Protein AF-A0AAV4JSI2-F1 (afdb_monomer)

pLDDT: mean 72.86, std 19.76, range [28.88, 95.25]

Solvent-accessible surface area (backbone atoms only — not comparable to full-atom values): 10809 Å² total; per-residue (Å²): 134,88,81,74,70,50,53,45,55,48,45,45,51,94,90,53,74,73,54,88,56,82,66,73,76,76,71,88,77,63,66,42,71,76,67,49,40,42,34,48,36,66,47,79,66,85,67,93,69,64,89,89,65,81,71,75,83,74,78,80,55,39,30,41,33,58,44,62,67,39,43,76,31,64,88,38,25,47,62,55,45,69,28,58,75,60,54,48,70,57,50,83,59,77,43,43,36,30,40,41,66,46,62,68,40,44,66,49,76,33,41,34,41,38,26,39,36,40,26,42,80,83,72,45,72,44,78,81,47,61,43,74,44,65,47,36,37,47,32,52,66,64,62,46,61,57,50,39,77,72,48,43,30,83,82,20,46,65,44,100,68,17,45,34,40,17,35,73,28,21,30,68,75,36,16,75,44,62,37,76,75,46,56,61,65,75,77,112

Secondary structure (DSSP, 8-state):
-----EEEEEE-BTTB-----BSSS-TTSPEESS-EEEEEEEE-------TT---------EEEEEEEEEES-TTTBPPPEESS-SEEEPPSS-EEEEEE--B-S--EEEEEEEEEEEEETTSPBPTT-SEEEEEEEEE-S--GGGTGGG---TT-EE-TTS-EEPPTTEESSSS-EE-HHHHHTT--

Organism: NCBI:txid1093978

Sequence (188 aa):
MQFTQYVWIIHQACGSKLKRLFSTQSPSTRVIYDHLVLKLERKKRIKLINPETVKQVHCLCFYYQFENFTSLDQDLLYEPLLGIPSRGQIPVNDTVFQITIPCKGKKGVASLLLGLLIYNEHNRQLRGTPIKFRLRKSCDDFETSSLCKQGCRNGGICNSHGVCQCPQGFRGRLCDIGTFLAIDSHHL

Nearest PDB structures (foldseek):
  2ygq-assembly1_A  TM=6.553E-01  e=2.038E-10  Homo sapiens
  2ygo-assembly1_A-2  TM=6.545E-01  e=1.228E-10  Homo sapiens
  2ygp-assembly1_A-2  TM=6.550E-01  e=1.927E-10  Homo sapiens
  2ygn-assembly1_A-2  TM=8.304E-01  e=3.433E-07  Homo sapiens
  7me5-assembly1_A  TM=6.868E-01  e=2.768E-05  Drosophila melanogaster

Structure (mmCIF, N/CA/C/O backbone):
data_AF-A0AAV4JSI2-F1
#
_entry.id   AF-A0AAV4JSI2-F1
#
loop_
_atom_site.group_PDB
_atom_site.id
_atom_site.type_symbol
_atom_site.label_atom_id
_atom_site.label_alt_id
_atom_site.label_comp_id
_atom_site.label_asym_id
_atom_site.label_entity_id
_atom_site.label_seq_id
_atom_site.pdbx_PDB_ins_code
_atom_site.Cartn_x
_atom_site.Cartn_y
_atom_site.Cartn_z
_atom_site.occupancy
_atom_site.B_iso_or_equiv
_atom_site.auth_seq_id
_atom_site.auth_comp_id
_atom_site.auth_asym_id
_atom_site.auth_atom_id
_atom_site.pdbx_PDB_model_num
ATOM 1 N N . MET A 1 1 ? 18.676 -11.830 5.896 1.00 28.88 1 MET A N 1
ATOM 2 C CA . MET A 1 1 ? 18.485 -10.529 5.211 1.00 28.88 1 MET A CA 1
ATOM 3 C C . MET A 1 1 ? 17.211 -9.889 5.756 1.00 28.88 1 MET A C 1
ATOM 5 O O . MET A 1 1 ? 16.233 -10.598 5.943 1.00 28.88 1 MET A O 1
ATOM 9 N N . GLN A 1 2 ? 17.274 -8.625 6.188 1.00 32.84 2 GLN A N 1
ATOM 10 C CA . GLN A 1 2 ? 16.316 -8.016 7.125 1.00 32.84 2 GLN A CA 1
ATOM 11 C C . GLN A 1 2 ? 14.935 -7.741 6.500 1.00 32.84 2 GLN A C 1
ATOM 13 O O . GLN A 1 2 ? 14.770 -6.811 5.714 1.00 32.84 2 GLN A O 1
ATOM 18 N N . PHE A 1 3 ? 13.921 -8.495 6.931 1.00 35.31 3 PHE A N 1
ATOM 19 C CA . PHE A 1 3 ? 12.515 -8.136 6.754 1.00 35.31 3 PHE A CA 1
ATOM 20 C C . PHE A 1 3 ? 12.205 -6.926 7.644 1.00 35.31 3 PHE A C 1
ATOM 22 O O . PHE A 1 3 ? 12.002 -7.072 8.848 1.00 35.31 3 PHE A O 1
ATOM 29 N N . THR A 1 4 ? 12.187 -5.716 7.087 1.00 39.06 4 THR A N 1
ATOM 30 C CA . THR A 1 4 ? 11.714 -4.550 7.849 1.00 39.06 4 THR A CA 1
ATOM 31 C C . THR A 1 4 ? 10.183 -4.568 7.834 1.00 39.06 4 THR A C 1
ATOM 33 O O . THR A 1 4 ? 9.558 -4.121 6.877 1.00 39.06 4 THR A O 1
ATOM 36 N N . GLN A 1 5 ? 9.569 -5.158 8.862 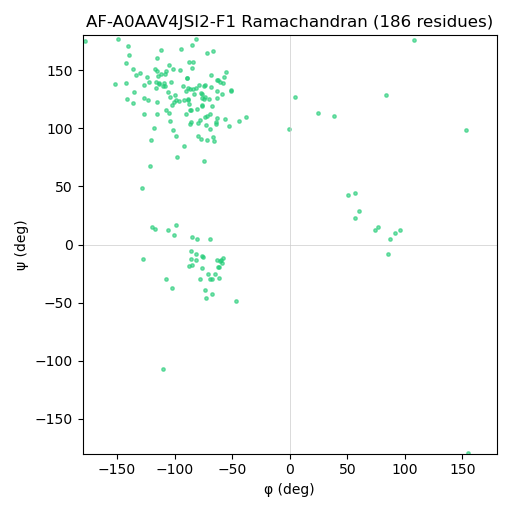1.00 45.47 5 GLN A N 1
ATOM 37 C CA . GLN A 1 5 ? 8.123 -5.087 9.085 1.00 45.47 5 GLN A CA 1
ATOM 38 C C . GLN A 1 5 ? 7.778 -3.701 9.640 1.00 45.47 5 GLN A C 1
ATOM 40 O O . GLN A 1 5 ? 8.249 -3.332 10.712 1.00 45.47 5 GLN A O 1
ATOM 45 N N . TYR A 1 6 ? 6.950 -2.929 8.935 1.00 46.94 6 TYR A N 1
ATOM 46 C CA . TYR A 1 6 ? 6.440 -1.655 9.443 1.00 46.94 6 TYR A CA 1
ATOM 47 C C . TYR A 1 6 ? 5.106 -1.911 10.151 1.00 46.94 6 TYR A C 1
ATOM 49 O O . TYR A 1 6 ? 4.024 -1.807 9.576 1.00 46.94 6 TYR A O 1
ATOM 57 N N . VAL A 1 7 ? 5.184 -2.296 11.423 1.00 38.38 7 VAL A N 1
ATOM 58 C CA . VAL A 1 7 ? 4.001 -2.536 12.257 1.00 38.38 7 VAL A CA 1
ATOM 59 C C . VAL A 1 7 ? 3.467 -1.196 12.765 1.00 38.38 7 VAL A C 1
ATOM 61 O O . VAL A 1 7 ? 4.143 -0.491 13.516 1.00 38.38 7 VAL A O 1
ATOM 64 N N . TRP A 1 8 ? 2.243 -0.837 12.370 1.00 43.47 8 TRP A N 1
ATOM 65 C CA . TRP A 1 8 ? 1.562 0.355 12.870 1.00 43.47 8 TRP A CA 1
ATOM 66 C C . TRP A 1 8 ? 0.524 -0.030 13.913 1.00 43.47 8 TRP A C 1
ATOM 68 O O . TRP A 1 8 ? -0.424 -0.765 13.666 1.00 43.47 8 TRP A O 1
ATOM 78 N N . ILE A 1 9 ? 0.707 0.497 15.115 1.00 41.94 9 ILE A N 1
ATOM 79 C CA . ILE A 1 9 ? -0.136 0.167 16.253 1.00 41.94 9 ILE A CA 1
ATOM 80 C C . ILE A 1 9 ? -1.027 1.368 16.556 1.00 41.94 9 ILE A C 1
ATOM 82 O O . ILE A 1 9 ? -0.538 2.427 16.963 1.00 41.94 9 ILE A O 1
ATOM 86 N N . ILE A 1 10 ? -2.343 1.208 16.415 1.00 43.97 10 ILE A N 1
ATOM 87 C CA . ILE A 1 10 ? -3.299 2.206 16.898 1.00 43.97 10 ILE A CA 1
ATOM 88 C C . ILE A 1 10 ? -3.456 2.001 18.406 1.00 43.97 10 ILE A C 1
ATOM 90 O O . ILE A 1 10 ? -4.100 1.066 18.881 1.00 43.97 10 ILE A O 1
ATOM 94 N N . HIS A 1 11 ? -2.839 2.890 19.183 1.00 38.16 11 HIS A N 1
ATOM 95 C CA . HIS A 1 11 ? -3.000 2.927 20.631 1.00 38.16 11 HIS A CA 1
ATOM 96 C C . HIS A 1 11 ? -4.239 3.763 20.975 1.00 38.16 11 HIS A C 1
ATOM 98 O O . HIS A 1 11 ? -4.199 4.990 20.888 1.00 38.16 11 HIS A O 1
ATOM 104 N N . GLN A 1 12 ? -5.337 3.123 21.380 1.00 44.12 12 GLN A N 1
ATOM 105 C CA . GLN A 1 12 ? -6.500 3.822 21.934 1.00 44.12 12 GLN A CA 1
ATOM 106 C C . GLN A 1 12 ? -6.708 3.365 23.377 1.00 44.12 12 GLN A C 1
ATOM 108 O O . GLN A 1 12 ? -7.274 2.316 23.670 1.00 44.12 12 GLN A O 1
ATOM 113 N N . ALA A 1 13 ? -6.244 4.201 24.308 1.00 36.12 13 ALA A N 1
ATOM 114 C CA . ALA A 1 13 ? -6.877 4.254 25.612 1.00 36.12 13 ALA A CA 1
ATOM 115 C C . ALA A 1 13 ? -8.314 4.730 25.377 1.00 36.12 13 ALA A C 1
ATOM 117 O O . ALA A 1 13 ? -8.497 5.775 24.755 1.00 36.12 13 ALA A O 1
ATOM 118 N N . CYS A 1 14 ? -9.301 3.975 25.863 1.00 37.00 14 CYS A N 1
ATOM 119 C CA . CYS A 1 14 ? -10.696 4.403 25.914 1.00 37.00 14 CYS A CA 1
ATOM 120 C C . CYS A 1 14 ? -10.752 5.865 26.418 1.00 37.00 14 CYS A C 1
ATOM 122 O O . CYS A 1 14 ? -10.426 6.122 27.580 1.00 37.00 14 CYS A O 1
ATOM 124 N N . GLY A 1 15 ? -11.030 6.815 25.511 1.00 37.12 15 GLY A N 1
ATOM 125 C CA . GLY A 1 15 ? -11.201 8.245 25.800 1.00 37.12 15 GLY A CA 1
ATOM 126 C C . GLY A 1 15 ? -10.016 9.219 25.623 1.00 37.12 15 GLY A C 1
ATOM 127 O O . GLY A 1 15 ? -10.131 10.343 26.109 1.00 37.12 15 GLY A O 1
ATOM 128 N N . SER A 1 16 ? -8.870 8.910 24.989 1.00 36.38 16 SER A N 1
ATOM 129 C CA . SER A 1 16 ? -7.783 9.924 24.863 1.00 36.38 16 SER A CA 1
ATOM 130 C C . SER A 1 16 ? -6.865 9.781 23.638 1.00 36.38 16 SER A C 1
ATOM 132 O O . SER A 1 16 ? -6.437 8.674 23.336 1.00 36.38 16 SER A O 1
ATOM 134 N N . LYS A 1 17 ? -6.539 10.934 23.006 1.00 40.28 17 LYS A N 1
ATOM 135 C CA . LYS A 1 17 ? -5.521 11.238 21.958 1.00 40.28 17 LYS A CA 1
ATOM 136 C C . LYS A 1 17 ? -4.732 10.037 21.398 1.00 40.28 17 LYS A C 1
ATOM 138 O O . LYS A 1 17 ? -4.019 9.373 22.146 1.00 40.28 17 LYS A O 1
ATOM 143 N N . LEU A 1 18 ? -4.721 9.891 20.064 1.00 40.69 18 LEU A N 1
ATOM 144 C CA . LEU A 1 18 ? -3.805 9.002 19.337 1.00 40.69 18 LEU A CA 1
ATOM 145 C C . LEU A 1 18 ? -2.353 9.312 19.756 1.00 40.69 18 LEU A C 1
ATOM 147 O O . LEU A 1 18 ? -1.775 10.315 19.335 1.00 40.69 18 LEU A O 1
ATOM 151 N N . LYS A 1 19 ? -1.766 8.481 20.624 1.00 40.78 19 LYS A N 1
ATOM 152 C CA . LYS A 1 19 ? -0.339 8.563 20.951 1.00 40.78 19 LYS A CA 1
ATOM 153 C C . LYS A 1 19 ? 0.419 7.760 19.904 1.00 40.78 19 LYS A C 1
ATOM 155 O O . LYS A 1 19 ? 0.242 6.551 19.789 1.00 40.78 19 LYS A O 1
ATOM 160 N N . ARG A 1 20 ? 1.246 8.462 19.130 1.00 41.22 20 ARG A N 1
ATOM 161 C CA . ARG A 1 20 ? 2.121 7.906 18.099 1.00 41.22 20 ARG A CA 1
ATOM 162 C C . ARG A 1 20 ? 3.197 7.044 18.772 1.00 41.22 20 ARG A C 1
ATOM 164 O O . ARG A 1 20 ? 4.217 7.565 19.203 1.00 41.22 20 ARG A O 1
ATOM 171 N N . LEU A 1 21 ? 2.955 5.743 18.907 1.00 37.09 21 LEU A N 1
ATOM 172 C CA . LEU A 1 21 ? 3.975 4.785 19.330 1.00 37.09 21 LEU A CA 1
ATOM 173 C C . LEU A 1 21 ? 4.519 4.098 18.080 1.00 37.09 21 LEU A C 1
ATOM 175 O O . LEU A 1 21 ? 3.956 3.125 17.587 1.00 37.09 21 LEU A O 1
ATOM 179 N N . PHE A 1 22 ? 5.605 4.657 17.550 1.00 36.59 22 PHE A N 1
ATOM 180 C CA . PHE A 1 22 ? 6.449 3.986 16.572 1.00 36.59 22 PHE A CA 1
ATOM 181 C C . PHE A 1 22 ? 7.075 2.761 17.241 1.00 36.59 22 PHE A C 1
ATOM 183 O O . PHE A 1 22 ? 8.018 2.903 18.015 1.00 36.59 22 PHE A O 1
ATOM 190 N N . SER A 1 23 ? 6.579 1.560 16.955 1.00 34.19 23 SER A N 1
ATOM 191 C CA . SER A 1 23 ? 7.285 0.332 17.322 1.00 34.19 23 SER A CA 1
ATOM 192 C C . SER A 1 23 ? 8.056 -0.181 16.115 1.00 34.19 23 SER A C 1
ATOM 194 O O . SER A 1 23 ? 7.617 -1.106 15.450 1.00 34.19 23 SER A O 1
ATOM 196 N N . THR A 1 24 ? 9.162 0.519 15.846 1.00 34.62 24 THR A N 1
ATOM 197 C CA . THR A 1 24 ? 10.501 0.071 15.406 1.00 34.62 24 THR A CA 1
ATOM 198 C C . THR A 1 24 ? 11.133 1.226 14.622 1.00 34.62 24 THR A C 1
ATOM 200 O O . THR A 1 24 ? 10.790 1.443 13.469 1.00 34.62 24 THR A O 1
ATOM 203 N N . GLN A 1 25 ? 11.998 1.991 15.304 1.00 36.03 25 GLN A N 1
ATOM 204 C CA . GLN A 1 25 ? 12.998 2.955 14.800 1.00 36.03 25 GLN A CA 1
ATOM 205 C C . GLN A 1 25 ? 12.620 3.836 13.581 1.00 36.03 25 GLN A C 1
ATOM 207 O O . GLN A 1 25 ? 12.577 3.360 12.458 1.00 36.03 25 GLN A O 1
ATOM 212 N N . SER A 1 26 ? 12.451 5.145 13.825 1.00 37.41 26 SER A N 1
ATOM 213 C CA . SER A 1 26 ? 12.487 6.294 12.886 1.00 37.41 26 SER A CA 1
ATOM 214 C C . SER A 1 26 ? 12.180 6.042 11.382 1.00 37.41 26 SER A C 1
ATOM 216 O O . SER A 1 26 ? 13.004 5.467 10.671 1.00 37.41 26 SER A O 1
ATOM 218 N N . PRO A 1 27 ? 11.068 6.568 10.822 1.00 47.12 27 PRO A N 1
ATOM 219 C CA . PRO A 1 27 ? 10.679 6.325 9.425 1.00 47.12 27 PRO A CA 1
ATOM 220 C C . PRO A 1 27 ? 11.488 7.077 8.361 1.00 47.12 27 PRO A C 1
ATOM 222 O O . PRO A 1 27 ? 11.294 6.807 7.181 1.00 47.12 27 PRO A O 1
ATOM 225 N N . SER A 1 28 ? 12.335 8.051 8.712 1.00 45.34 28 SER A N 1
ATOM 226 C CA . SER A 1 28 ? 12.909 8.952 7.698 1.00 45.34 28 SER A CA 1
ATOM 227 C C . SER A 1 28 ? 14.112 8.386 6.932 1.00 45.34 28 SER A C 1
ATOM 229 O O . SER A 1 28 ? 14.534 9.000 5.955 1.00 45.34 28 SER A O 1
ATOM 231 N N . THR A 1 29 ? 14.663 7.228 7.319 1.00 50.41 29 THR A N 1
ATOM 232 C CA . THR A 1 29 ? 15.954 6.749 6.780 1.00 50.41 29 THR A CA 1
ATOM 233 C C . THR A 1 29 ? 15.974 5.331 6.211 1.00 50.41 29 THR A C 1
ATOM 235 O O . THR A 1 29 ? 16.938 4.994 5.526 1.00 50.41 29 THR A O 1
ATOM 238 N N . ARG A 1 30 ? 14.951 4.489 6.419 1.00 68.00 30 ARG A N 1
ATOM 239 C CA . ARG A 1 30 ? 14.990 3.093 5.937 1.00 68.00 30 ARG A CA 1
ATOM 240 C C . ARG A 1 30 ? 14.378 2.934 4.546 1.00 68.00 30 ARG A C 1
ATOM 242 O O . ARG A 1 30 ? 13.223 3.282 4.322 1.00 68.00 30 ARG A O 1
ATOM 249 N N . VAL A 1 31 ? 15.179 2.383 3.636 1.00 77.50 31 VAL A N 1
ATOM 250 C CA . VAL A 1 31 ? 14.796 2.034 2.266 1.00 77.50 31 VAL A CA 1
ATOM 251 C C . VAL A 1 31 ? 14.111 0.666 2.269 1.00 77.50 31 VAL A C 1
ATOM 253 O O . VAL A 1 31 ? 14.627 -0.297 2.833 1.00 77.50 31 VAL A O 1
ATOM 256 N N . ILE A 1 32 ? 12.937 0.585 1.652 1.00 81.19 32 ILE A N 1
ATOM 257 C CA . ILE A 1 32 ? 12.199 -0.653 1.407 1.00 81.19 32 ILE A CA 1
ATOM 258 C C . ILE A 1 32 ? 12.883 -1.365 0.241 1.00 81.19 32 ILE A C 1
ATOM 260 O O . ILE A 1 32 ? 13.099 -0.756 -0.800 1.00 81.19 32 ILE A O 1
ATOM 264 N N . TYR A 1 33 ? 13.200 -2.646 0.382 1.00 74.81 33 TYR A N 1
ATOM 265 C CA . TYR A 1 33 ? 13.796 -3.435 -0.705 1.00 74.81 33 TYR A CA 1
ATOM 266 C C . TYR A 1 33 ? 12.763 -4.352 -1.371 1.00 74.81 33 TYR A C 1
ATOM 268 O O . TYR A 1 33 ? 12.715 -4.441 -2.594 1.00 74.81 33 TYR A O 1
ATOM 276 N N . ASP A 1 34 ? 11.847 -4.921 -0.585 1.00 75.06 34 ASP A N 1
ATOM 277 C CA . ASP A 1 34 ? 10.813 -5.839 -1.068 1.00 75.06 34 ASP A CA 1
ATOM 278 C C . ASP A 1 34 ? 9.407 -5.222 -1.025 1.00 75.06 34 ASP A C 1
ATOM 280 O O . ASP A 1 34 ? 9.066 -4.365 -1.834 1.00 75.06 34 ASP A O 1
ATOM 284 N N . HIS A 1 35 ? 8.570 -5.663 -0.090 1.00 74.19 35 HIS A N 1
ATOM 285 C CA . HIS A 1 35 ? 7.171 -5.282 0.029 1.00 74.19 35 HIS A CA 1
ATOM 286 C C . HIS A 1 35 ? 6.945 -4.505 1.326 1.00 74.19 35 HIS A C 1
ATOM 288 O O . HIS A 1 35 ? 7.571 -4.784 2.352 1.00 74.19 35 HIS A O 1
ATOM 294 N N . LEU A 1 36 ? 6.042 -3.522 1.285 1.00 81.25 36 LEU A N 1
ATOM 295 C CA . LEU A 1 36 ? 5.632 -2.794 2.478 1.00 81.25 36 LEU A CA 1
ATOM 296 C C . LEU A 1 36 ? 4.490 -3.553 3.142 1.00 81.25 36 LEU A C 1
ATOM 298 O O . LEU A 1 36 ? 3.404 -3.684 2.585 1.00 81.25 36 LEU A O 1
ATOM 302 N N . VAL A 1 37 ? 4.740 -4.035 4.350 1.00 80.00 37 VAL A N 1
ATOM 303 C CA . VAL A 1 37 ? 3.731 -4.697 5.170 1.00 80.00 37 VAL A CA 1
ATOM 304 C 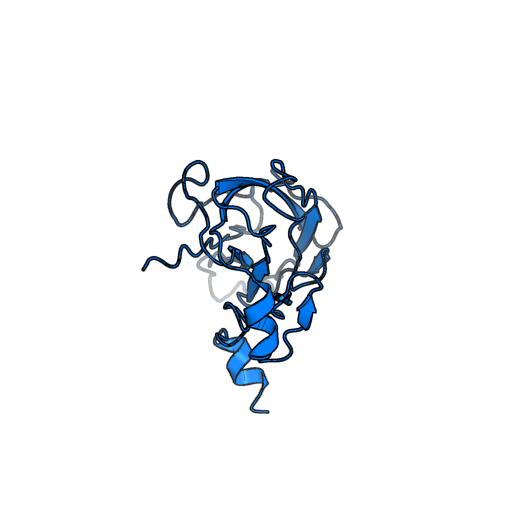C . VAL A 1 37 ? 3.233 -3.698 6.196 1.00 80.00 37 VAL A C 1
ATOM 306 O O . VAL A 1 37 ? 4.037 -3.183 6.973 1.00 80.00 37 VAL A O 1
ATOM 309 N N . LEU A 1 38 ? 1.927 -3.443 6.202 1.00 77.31 38 LEU A N 1
ATOM 310 C CA . LEU A 1 38 ? 1.269 -2.642 7.224 1.00 77.31 38 LEU A CA 1
ATOM 311 C C . LEU A 1 38 ? 0.388 -3.543 8.080 1.00 77.31 38 LEU A C 1
ATOM 313 O O . LEU A 1 38 ? -0.340 -4.401 7.582 1.00 77.31 38 LEU A O 1
ATOM 317 N N . LYS A 1 39 ? 0.452 -3.320 9.387 1.00 78.19 39 LYS A N 1
ATOM 318 C CA . LYS A 1 39 ? -0.447 -3.939 10.355 1.00 78.19 39 LYS A CA 1
ATOM 319 C C . LYS A 1 39 ? -1.391 -2.868 10.878 1.00 78.19 39 LYS A C 1
ATOM 321 O O . LYS A 1 39 ? -0.939 -1.759 11.149 1.00 78.19 39 LYS A O 1
ATOM 326 N N . LEU A 1 40 ? -2.675 -3.190 10.984 1.00 73.88 40 LEU A N 1
ATOM 327 C CA . LEU A 1 40 ? -3.652 -2.378 11.705 1.00 73.88 40 LEU A CA 1
ATOM 328 C C . LEU A 1 40 ? -4.152 -3.201 12.892 1.00 73.88 40 LEU A C 1
ATOM 330 O O . LEU A 1 40 ? -4.647 -4.314 12.722 1.00 73.88 40 LEU A O 1
ATOM 334 N N . GLU A 1 41 ? -3.998 -2.649 14.091 1.00 68.56 41 GLU A N 1
ATOM 335 C CA . GLU A 1 41 ? -4.311 -3.323 15.355 1.00 68.56 41 GLU A CA 1
ATOM 336 C C . GLU A 1 41 ? -5.184 -2.448 16.250 1.00 68.56 41 GLU A C 1
ATOM 338 O O . GLU A 1 41 ? -5.002 -1.227 16.299 1.00 68.56 41 GLU A O 1
ATOM 343 N N . ARG A 1 42 ? -6.064 -3.074 17.041 1.00 67.31 42 ARG A N 1
ATOM 344 C CA . ARG A 1 42 ? -6.803 -2.409 18.124 1.00 67.31 42 ARG A CA 1
ATOM 345 C C . ARG A 1 42 ? -6.142 -2.746 19.461 1.00 67.31 42 ARG A C 1
ATOM 347 O O . ARG A 1 42 ? -6.435 -3.782 20.054 1.00 67.31 42 ARG A O 1
ATOM 354 N N . LYS A 1 43 ? -5.293 -1.870 20.008 1.00 58.50 43 LYS A N 1
ATOM 355 C CA . LYS A 1 43 ? -4.769 -2.110 21.365 1.00 58.50 43 LYS A CA 1
ATOM 356 C C . LYS A 1 43 ? -5.835 -1.852 22.430 1.00 58.50 43 LYS A C 1
ATOM 358 O O . LYS A 1 43 ? -6.170 -0.702 22.708 1.00 58.50 43 LYS A O 1
ATOM 363 N N . LYS A 1 44 ? -6.322 -2.921 23.071 1.00 52.12 44 LYS A N 1
ATOM 364 C CA . LYS A 1 44 ? -7.147 -2.840 24.288 1.00 52.12 44 LYS A CA 1
ATOM 365 C C . LYS A 1 44 ? -6.278 -2.386 25.462 1.00 52.12 44 LYS A C 1
ATOM 367 O O . LYS A 1 44 ? -5.271 -3.013 25.777 1.00 52.12 44 LYS A O 1
ATOM 372 N N . ARG A 1 45 ? -6.676 -1.317 26.155 1.00 46.94 45 ARG A N 1
ATOM 373 C CA . ARG A 1 45 ? -6.109 -0.986 27.470 1.00 46.94 45 ARG A CA 1
ATOM 374 C C . ARG A 1 45 ? -6.904 -1.761 28.521 1.00 46.94 45 ARG A C 1
ATOM 376 O O . ARG A 1 45 ? -8.031 -1.374 28.817 1.00 46.94 45 ARG A O 1
ATOM 383 N N . ILE A 1 46 ? -6.339 -2.844 29.055 1.00 42.06 46 ILE A N 1
ATOM 384 C CA . ILE A 1 46 ? -6.883 -3.506 30.247 1.00 42.06 46 ILE A CA 1
ATOM 385 C C . ILE A 1 46 ? -6.760 -2.489 31.385 1.00 42.06 46 ILE A C 1
ATOM 387 O O . ILE A 1 46 ? -5.659 -2.183 31.837 1.00 42.06 46 ILE A O 1
ATOM 391 N N . LYS A 1 47 ? -7.875 -1.887 31.798 1.00 44.03 47 LYS A N 1
ATOM 392 C CA . LYS A 1 47 ? -7.963 -1.320 33.144 1.00 44.03 47 LYS A CA 1
ATOM 393 C C . LYS A 1 47 ? -8.277 -2.506 34.054 1.00 44.03 47 LYS A C 1
ATOM 395 O O . LYS A 1 47 ? -9.108 -3.327 33.680 1.00 44.03 47 LYS A O 1
ATOM 400 N N . LEU A 1 48 ? -7.595 -2.628 35.190 1.00 40.09 48 LEU A N 1
ATOM 401 C CA . LEU A 1 48 ? -8.010 -3.542 36.254 1.00 40.09 48 LEU A CA 1
ATOM 402 C C . LEU A 1 48 ? -9.451 -3.155 36.619 1.00 40.09 48 LEU A C 1
ATOM 404 O O . LEU A 1 48 ? -9.683 -2.054 37.115 1.00 40.09 48 LEU A O 1
ATOM 408 N N . ILE A 1 49 ? -10.418 -3.987 36.240 1.00 49.31 49 ILE A N 1
ATOM 409 C CA . ILE A 1 49 ? -11.838 -3.769 36.520 1.00 49.31 49 ILE A CA 1
ATOM 410 C C . ILE A 1 49 ? -12.166 -4.617 37.743 1.00 49.31 49 ILE A C 1
ATOM 412 O O . ILE A 1 49 ? -11.922 -5.821 37.748 1.00 49.31 49 ILE A O 1
ATOM 416 N N . ASN A 1 50 ? -12.701 -3.968 38.774 1.00 43.03 50 ASN A N 1
ATOM 417 C CA . ASN A 1 50 ? -13.296 -4.630 39.927 1.00 43.03 50 ASN A CA 1
ATOM 418 C C . ASN A 1 50 ? -14.451 -5.529 39.422 1.00 43.03 50 ASN A C 1
ATOM 420 O O . ASN A 1 50 ? -15.282 -5.020 38.658 1.00 43.03 50 ASN A O 1
ATOM 424 N N . PRO A 1 51 ? -14.527 -6.823 39.797 1.00 50.25 51 PRO A N 1
ATOM 425 C CA . PRO A 1 51 ? -15.439 -7.802 39.187 1.00 50.25 51 PRO A CA 1
ATOM 426 C C . PRO A 1 51 ? -16.933 -7.440 39.272 1.00 50.25 51 PRO A C 1
ATOM 428 O O . PRO A 1 51 ? -17.730 -7.958 38.499 1.00 50.25 51 PRO A O 1
ATOM 431 N N . GLU A 1 52 ? -17.312 -6.492 40.129 1.00 52.41 52 GLU A N 1
ATOM 432 C CA . GLU A 1 52 ? -18.697 -6.045 40.331 1.00 52.41 52 GLU A CA 1
ATOM 433 C C . GLU A 1 52 ? -19.174 -4.949 39.350 1.00 52.41 52 GLU A C 1
ATOM 435 O O . GLU A 1 52 ? -20.347 -4.586 39.352 1.00 52.41 52 GLU A O 1
ATOM 440 N N . THR A 1 53 ? -18.307 -4.409 38.478 1.00 47.88 53 THR A N 1
ATOM 441 C CA . THR A 1 53 ? -18.664 -3.292 37.566 1.00 47.88 53 THR A CA 1
ATOM 442 C C . THR A 1 53 ? -18.325 -3.561 36.100 1.00 47.88 53 THR A C 1
ATOM 444 O O . THR A 1 53 ? -17.760 -2.716 35.401 1.00 47.88 53 THR A O 1
ATOM 447 N N . VAL A 1 54 ? -18.709 -4.727 35.576 1.00 49.16 54 VAL A N 1
ATOM 448 C CA . VAL A 1 54 ? -18.647 -4.992 34.127 1.00 49.16 54 VAL A CA 1
ATOM 449 C C . VAL A 1 54 ? -19.783 -4.241 33.417 1.00 49.16 54 VAL A C 1
ATOM 451 O O . VAL A 1 54 ? -20.746 -4.823 32.927 1.00 49.16 54 VAL A O 1
ATOM 454 N N . LYS A 1 55 ? -19.674 -2.910 33.322 1.00 42.91 55 LYS A N 1
ATOM 455 C CA . LYS A 1 55 ? -20.372 -2.169 32.265 1.00 42.91 55 LYS A CA 1
ATOM 456 C C . LYS A 1 55 ? -19.645 -2.478 30.962 1.00 42.91 55 LYS A C 1
ATOM 458 O O . LYS A 1 55 ? -18.541 -1.991 30.739 1.00 42.91 55 LYS A O 1
ATOM 463 N N . GLN A 1 56 ? -20.263 -3.356 30.175 1.00 38.91 56 GLN A N 1
ATOM 464 C CA . GLN A 1 56 ? -20.034 -3.648 28.759 1.00 38.91 56 GLN A CA 1
ATOM 465 C C . GLN A 1 56 ? -18.923 -2.781 28.141 1.00 38.91 56 GLN A C 1
ATOM 467 O O . GLN A 1 56 ? -19.135 -1.614 27.808 1.00 38.91 56 GLN A O 1
ATOM 472 N N . VAL A 1 57 ? -17.714 -3.339 28.024 1.00 48.16 57 VAL A N 1
ATOM 473 C CA . VAL A 1 57 ? -16.596 -2.680 27.338 1.00 48.16 57 VAL A CA 1
ATOM 474 C C . VAL A 1 57 ? -16.977 -2.579 25.862 1.00 48.16 57 VAL A C 1
ATOM 476 O O . VAL A 1 57 ? -16.739 -3.497 25.081 1.00 48.16 57 VAL A O 1
ATOM 479 N N . HIS A 1 58 ? -17.641 -1.484 25.496 1.00 47.50 58 HIS A N 1
ATOM 480 C CA . HIS A 1 58 ? -18.083 -1.221 24.136 1.00 47.50 58 HIS A CA 1
ATOM 481 C C . HIS A 1 58 ? -16.841 -1.109 23.249 1.00 47.50 58 HIS A C 1
ATOM 483 O O . HIS A 1 58 ? -16.031 -0.187 23.383 1.00 47.50 58 HIS A O 1
ATOM 489 N N . CYS A 1 59 ? -16.631 -2.106 22.392 1.00 52.38 59 CYS A N 1
ATOM 490 C CA . CYS A 1 59 ? -15.472 -2.150 21.519 1.00 52.38 59 CYS A CA 1
ATOM 491 C C . CYS A 1 59 ? -15.713 -1.173 20.357 1.00 52.38 59 CYS A C 1
ATOM 493 O O . CYS A 1 59 ? -16.300 -1.555 19.350 1.00 52.38 59 CYS A O 1
ATOM 495 N N . LEU A 1 60 ? -15.280 0.084 20.518 1.00 64.81 60 LEU A N 1
ATOM 496 C CA . LEU A 1 60 ? -15.425 1.134 19.502 1.00 64.81 60 LEU A CA 1
ATOM 497 C C . LEU A 1 60 ? -14.913 0.652 18.140 1.00 64.81 60 LEU A C 1
ATOM 499 O O . LEU A 1 60 ? -13.812 0.088 18.034 1.00 64.81 60 LEU A O 1
ATOM 503 N N . CYS A 1 61 ? -15.716 0.874 17.102 1.00 75.12 61 CYS A N 1
ATOM 504 C CA . CYS A 1 61 ? -15.351 0.528 15.736 1.00 75.12 61 CYS A CA 1
ATOM 505 C C . CYS A 1 61 ? -14.647 1.709 15.069 1.00 75.12 61 CYS A C 1
ATOM 507 O O . CYS A 1 61 ? -15.102 2.851 15.121 1.00 75.12 61 CYS A O 1
ATOM 509 N N . PHE A 1 62 ? -13.521 1.422 14.422 1.00 83.56 62 PHE A N 1
ATOM 510 C CA . PHE A 1 62 ? -12.761 2.403 13.657 1.00 83.56 62 PHE A CA 1
ATOM 511 C C . PHE A 1 62 ? -12.722 1.995 12.195 1.00 83.56 62 PHE A C 1
ATOM 513 O O . PHE A 1 62 ? -12.733 0.804 11.879 1.00 83.56 62 PHE A O 1
ATOM 520 N N . TYR A 1 63 ? -12.629 2.989 11.325 1.00 87.62 63 TYR A N 1
ATOM 521 C CA . TYR A 1 63 ? -12.535 2.819 9.885 1.00 87.62 63 TYR A CA 1
ATOM 522 C C . TYR A 1 63 ? -11.263 3.487 9.387 1.00 87.62 63 TYR A C 1
ATOM 524 O O . TYR A 1 63 ? -10.885 4.555 9.872 1.00 87.62 63 TYR A O 1
ATOM 532 N N . TYR A 1 64 ? -10.592 2.845 8.443 1.00 89.31 64 TYR A N 1
ATOM 533 C CA . TYR A 1 64 ? -9.436 3.407 7.768 1.00 89.31 64 TYR A CA 1
ATOM 534 C C . TYR A 1 64 ? -9.846 3.930 6.392 1.00 89.31 64 TYR A C 1
ATOM 536 O O . TYR A 1 64 ? -10.756 3.394 5.757 1.00 89.31 64 TYR A O 1
ATOM 544 N N . GLN A 1 65 ? -9.136 4.948 5.921 1.00 92.69 65 GLN A N 1
ATOM 545 C CA . GLN A 1 65 ? -9.138 5.355 4.523 1.00 92.69 65 GLN A CA 1
ATOM 546 C C . GLN A 1 65 ? -7.723 5.755 4.132 1.00 92.69 65 GLN A C 1
ATOM 548 O O . GLN A 1 65 ? -7.106 6.603 4.778 1.00 92.69 65 GLN A O 1
ATOM 553 N N . PHE A 1 66 ? -7.205 5.143 3.079 1.00 90.50 66 PHE A N 1
ATOM 554 C CA . PHE A 1 66 ? -5.940 5.544 2.503 1.00 90.50 66 PHE A CA 1
ATOM 555 C C . PHE A 1 66 ? -6.135 6.617 1.433 1.00 90.50 66 PHE A C 1
ATOM 557 O O . PHE A 1 66 ? -7.079 6.569 0.646 1.00 90.50 66 PHE A O 1
ATOM 564 N N . GLU A 1 67 ? -5.202 7.556 1.386 1.00 91.25 67 GLU A N 1
ATOM 565 C CA . GLU A 1 67 ? -5.139 8.648 0.416 1.00 91.25 67 GLU A CA 1
ATOM 566 C C . GLU A 1 67 ? -3.683 8.892 -0.011 1.00 91.25 67 GLU A C 1
ATOM 568 O O . GLU A 1 67 ? -2.757 8.363 0.603 1.00 91.25 67 GLU A O 1
ATOM 573 N N . ASN A 1 68 ? -3.464 9.726 -1.030 1.00 85.06 68 ASN A N 1
ATOM 574 C CA . ASN A 1 68 ? -2.131 10.167 -1.461 1.00 85.06 68 ASN A CA 1
ATOM 575 C C . ASN A 1 68 ? -1.166 9.022 -1.823 1.00 85.06 68 ASN A C 1
ATOM 577 O O . ASN A 1 68 ? -0.017 9.060 -1.400 1.00 85.06 68 ASN A O 1
ATOM 581 N N . PHE A 1 69 ? -1.616 8.012 -2.577 1.00 88.44 69 PHE A N 1
ATOM 582 C CA . PHE A 1 69 ? -0.727 7.038 -3.224 1.00 88.44 69 PHE A CA 1
ATOM 583 C C . PHE A 1 69 ? -0.010 7.732 -4.372 1.00 88.44 69 PHE A C 1
ATOM 585 O O . PHE A 1 69 ? -0.566 7.829 -5.463 1.00 88.44 69 PHE A O 1
ATOM 592 N N . THR A 1 70 ? 1.148 8.318 -4.075 1.00 91.19 70 THR A N 1
ATOM 593 C CA . THR A 1 70 ? 1.881 9.131 -5.049 1.00 91.19 70 THR A CA 1
ATOM 594 C C . THR A 1 70 ? 3.366 8.808 -5.026 1.00 91.19 70 THR A C 1
ATOM 596 O O . THR A 1 70 ? 4.038 8.967 -4.000 1.00 91.19 70 THR A O 1
ATOM 599 N N . SER A 1 71 ? 3.886 8.395 -6.174 1.00 93.56 71 SER A N 1
ATOM 600 C CA . SER A 1 71 ? 5.305 8.278 -6.468 1.00 93.56 71 SER A CA 1
ATOM 601 C C . SER A 1 71 ? 5.871 9.671 -6.730 1.00 93.56 71 SER A C 1
ATOM 603 O O . SER A 1 71 ? 5.362 10.417 -7.567 1.00 93.56 71 SER A O 1
ATOM 605 N N . LEU A 1 72 ? 6.925 10.037 -6.001 1.00 94.50 72 LEU A N 1
ATOM 606 C CA . LEU A 1 72 ? 7.651 11.291 -6.221 1.00 94.50 72 LEU A CA 1
ATOM 607 C C . LEU A 1 72 ? 8.717 11.150 -7.317 1.00 94.50 72 LEU A C 1
ATOM 609 O O . LEU A 1 72 ? 9.162 12.153 -7.860 1.00 94.50 72 LEU A O 1
ATOM 613 N N . ASP A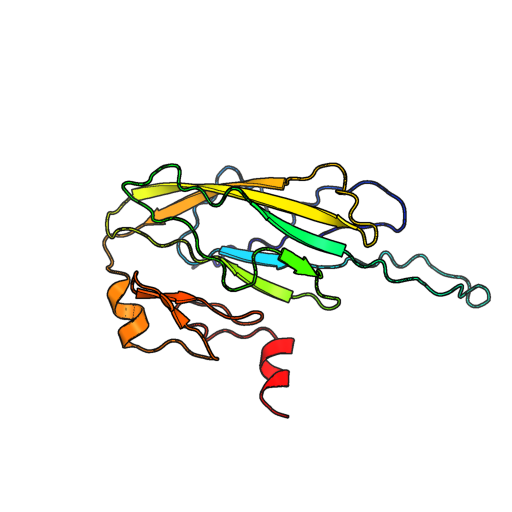 1 73 ? 9.094 9.913 -7.650 1.00 95.25 73 ASP A N 1
ATOM 614 C CA . ASP A 1 73 ? 10.100 9.565 -8.654 1.00 95.25 73 ASP A CA 1
ATOM 615 C C . ASP A 1 73 ? 9.449 8.679 -9.732 1.00 95.25 73 ASP A C 1
ATOM 617 O O . ASP A 1 73 ? 9.731 7.481 -9.858 1.00 95.25 73 ASP A O 1
ATOM 621 N N . GLN A 1 74 ? 8.525 9.269 -10.500 1.00 93.62 74 GLN A N 1
ATOM 622 C CA . GLN A 1 74 ? 7.694 8.552 -11.477 1.00 93.62 74 GLN A CA 1
ATOM 623 C C . GLN A 1 74 ? 8.502 7.878 -12.594 1.00 93.62 74 GLN A C 1
ATOM 625 O O . GLN A 1 74 ? 8.006 6.941 -13.210 1.00 93.62 74 GLN A O 1
ATOM 630 N N . ASP A 1 75 ? 9.747 8.280 -12.844 1.00 92.12 75 ASP A N 1
ATOM 631 C CA . ASP A 1 75 ? 10.622 7.630 -13.831 1.00 92.12 75 ASP A CA 1
ATOM 632 C C . ASP A 1 75 ? 11.208 6.296 -13.350 1.00 92.12 75 ASP A C 1
ATOM 634 O O . ASP A 1 75 ? 11.624 5.469 -14.168 1.00 92.12 75 ASP A O 1
ATOM 638 N N . LEU A 1 76 ? 11.230 6.074 -12.034 1.00 91.50 76 LEU A N 1
ATOM 639 C CA . LEU A 1 76 ? 11.767 4.868 -11.399 1.00 91.50 76 LEU A CA 1
ATOM 640 C C . LEU A 1 76 ? 10.663 3.960 -10.849 1.00 91.50 76 LEU A C 1
ATOM 642 O O . LEU A 1 76 ? 10.833 2.738 -10.810 1.00 91.50 76 LEU A O 1
ATOM 646 N N . LEU A 1 77 ? 9.532 4.537 -10.436 1.00 90.81 77 LEU A N 1
ATOM 647 C CA . LEU A 1 77 ? 8.519 3.840 -9.653 1.00 90.81 77 LEU A CA 1
ATOM 648 C C . LEU A 1 77 ? 7.103 4.125 -10.163 1.00 90.81 77 LEU A C 1
ATOM 650 O O . LEU A 1 77 ? 6.726 5.280 -10.369 1.00 90.81 77 LEU A O 1
ATOM 654 N N . TYR A 1 78 ? 6.318 3.063 -10.350 1.00 90.56 78 TYR A N 1
ATOM 655 C CA . TYR A 1 78 ? 4.879 3.163 -10.591 1.00 90.56 78 TYR A CA 1
ATOM 656 C C . TYR A 1 78 ? 4.140 3.571 -9.314 1.00 90.56 78 TYR A C 1
ATOM 658 O O . TYR A 1 78 ? 4.673 3.471 -8.206 1.00 90.56 78 TYR A O 1
ATOM 666 N N . GLU A 1 79 ? 2.886 3.994 -9.462 1.00 90.88 79 GLU A N 1
ATOM 667 C CA . GLU A 1 79 ? 2.060 4.278 -8.296 1.00 90.88 79 GLU A CA 1
ATOM 668 C C . GLU A 1 79 ? 1.820 3.021 -7.443 1.00 90.88 79 GLU A C 1
ATOM 670 O O . GLU A 1 79 ? 1.657 1.925 -7.993 1.00 90.88 79 GLU A O 1
ATOM 675 N N . PRO A 1 80 ? 1.820 3.130 -6.100 1.00 89.19 80 PRO A N 1
ATOM 676 C CA . PRO A 1 80 ? 1.627 1.969 -5.246 1.00 89.19 80 PRO A CA 1
ATOM 677 C C . PRO A 1 80 ? 0.205 1.418 -5.350 1.00 89.19 80 PRO A C 1
ATOM 679 O O . PRO A 1 80 ? -0.770 2.160 -5.456 1.00 89.19 80 PRO A O 1
ATOM 682 N N . LEU A 1 81 ? 0.085 0.098 -5.241 1.00 87.19 81 LEU A N 1
ATOM 683 C CA . LEU A 1 81 ? -1.176 -0.623 -5.362 1.00 87.19 81 LEU A CA 1
ATOM 684 C C . LEU A 1 81 ? -1.525 -1.315 -4.041 1.00 87.19 81 LEU A C 1
ATOM 686 O O . LEU A 1 81 ? -0.679 -1.961 -3.412 1.00 87.19 81 LEU A O 1
ATOM 690 N N . LEU A 1 82 ? -2.786 -1.192 -3.630 1.00 86.06 82 LEU A N 1
ATOM 691 C CA . LEU A 1 82 ? -3.304 -1.806 -2.411 1.00 86.06 82 LEU A CA 1
ATOM 692 C C . LEU A 1 82 ? -3.788 -3.238 -2.661 1.00 86.06 82 LEU A C 1
ATOM 694 O O . LEU A 1 82 ? -4.553 -3.477 -3.588 1.00 86.06 82 LEU A O 1
ATOM 698 N N . GLY A 1 83 ? -3.408 -4.167 -1.780 1.00 81.12 83 GLY A N 1
ATOM 699 C CA . GLY A 1 83 ? -3.988 -5.519 -1.717 1.00 81.12 83 GLY A CA 1
ATOM 700 C C . GLY A 1 83 ? -5.334 -5.603 -0.976 1.00 81.12 83 GLY A C 1
ATOM 701 O O . GLY A 1 83 ? -5.850 -6.691 -0.749 1.00 81.12 83 GLY A O 1
ATOM 702 N N . ILE A 1 84 ? -5.887 -4.461 -0.555 1.00 85.25 84 ILE A N 1
ATOM 703 C CA . ILE A 1 84 ? -7.165 -4.328 0.161 1.00 85.25 84 ILE A CA 1
ATOM 704 C C . ILE A 1 84 ? -7.934 -3.106 -0.369 1.00 85.25 84 ILE A C 1
ATOM 706 O O . ILE A 1 84 ? -7.321 -2.228 -0.983 1.00 85.25 84 ILE A O 1
ATOM 710 N N . PRO A 1 85 ? -9.247 -2.980 -0.108 1.00 89.25 85 PRO A N 1
ATOM 711 C CA . PRO A 1 85 ? -9.989 -1.767 -0.440 1.00 89.25 85 PRO A CA 1
ATOM 712 C C . PRO A 1 85 ? -9.370 -0.525 0.214 1.00 89.25 85 PRO A C 1
ATOM 714 O O . PRO A 1 85 ? -8.918 -0.581 1.361 1.00 89.25 85 PRO A O 1
ATOM 717 N N . SER A 1 86 ? -9.396 0.616 -0.485 1.00 90.62 86 SER A N 1
ATOM 718 C CA . SER A 1 86 ? -8.836 1.891 -0.001 1.00 90.62 86 SER A CA 1
ATOM 719 C C . SER A 1 86 ? -9.515 2.426 1.259 1.00 90.62 86 SER A C 1
ATOM 721 O O . SER A 1 86 ? -8.921 3.227 1.975 1.00 90.62 86 SER A O 1
ATOM 723 N N . ARG A 1 87 ? -10.727 1.958 1.563 1.00 91.81 87 ARG A N 1
ATOM 724 C CA . ARG A 1 87 ? -11.469 2.238 2.793 1.00 91.81 87 ARG A CA 1
ATOM 725 C C . ARG A 1 87 ? -12.052 0.952 3.361 1.00 91.81 87 ARG A C 1
ATOM 727 O O . ARG A 1 87 ? -12.478 0.087 2.599 1.00 91.81 87 ARG A O 1
ATOM 734 N N . GLY A 1 88 ? -12.125 0.848 4.679 1.00 89.25 88 GLY A N 1
ATOM 735 C CA . GLY A 1 88 ? -12.683 -0.333 5.330 1.00 89.25 88 GLY A CA 1
ATOM 736 C C . GLY A 1 88 ? -12.722 -0.207 6.843 1.00 89.25 88 GLY A C 1
ATOM 737 O O . GLY A 1 88 ? -12.239 0.767 7.421 1.00 89.25 88 GLY A O 1
ATOM 738 N N . GLN A 1 89 ? -13.317 -1.197 7.500 1.00 85.94 89 GLN A N 1
ATOM 739 C CA . GLN A 1 89 ? -13.304 -1.277 8.955 1.00 85.94 89 GLN A CA 1
ATOM 740 C C . GLN A 1 89 ? -11.950 -1.813 9.425 1.00 85.94 89 GLN A C 1
ATOM 742 O O . GLN A 1 89 ? -11.418 -2.767 8.864 1.00 85.94 89 GLN A O 1
ATOM 747 N N . ILE A 1 90 ? -11.395 -1.219 10.479 1.00 83.81 90 ILE A N 1
ATOM 748 C CA . ILE A 1 90 ? -10.184 -1.726 11.123 1.00 83.81 90 ILE A CA 1
ATOM 749 C C . ILE A 1 90 ? -10.531 -3.065 11.781 1.00 83.81 90 ILE A C 1
ATOM 751 O O . ILE A 1 90 ? -11.397 -3.066 12.668 1.00 83.81 90 ILE A O 1
ATOM 755 N N . PRO A 1 91 ? -9.882 -4.176 11.390 1.00 76.06 91 PRO A N 1
ATOM 756 C CA . PRO A 1 91 ? -10.212 -5.504 11.891 1.00 76.06 91 PRO A CA 1
ATOM 757 C C . PRO A 1 91 ? -10.162 -5.591 13.419 1.00 76.06 91 PRO A C 1
ATOM 759 O O . PRO A 1 91 ? -9.400 -4.883 14.081 1.00 76.06 91 PRO A O 1
ATOM 762 N N . VAL A 1 92 ? -11.017 -6.445 13.988 1.00 70.94 92 VAL A N 1
ATOM 763 C CA . VAL A 1 92 ? -11.030 -6.708 15.438 1.00 70.94 92 VAL A CA 1
ATOM 764 C C . VAL A 1 92 ? -9.756 -7.435 15.850 1.00 70.94 92 VAL A C 1
ATOM 766 O O . VAL A 1 92 ? -9.144 -7.077 16.854 1.00 70.94 92 VAL A O 1
ATOM 769 N N . ASN A 1 93 ? -9.358 -8.416 15.042 1.00 70.50 93 ASN A N 1
ATOM 770 C CA . ASN A 1 93 ? -8.109 -9.131 15.198 1.00 70.50 93 ASN A CA 1
ATOM 771 C C . ASN A 1 93 ? -7.032 -8.456 14.360 1.00 70.50 93 ASN A C 1
ATOM 773 O O . ASN A 1 93 ? -7.256 -8.115 13.199 1.00 70.50 93 ASN A O 1
ATOM 777 N N . ASP A 1 94 ? -5.858 -8.307 14.953 1.00 66.81 94 ASP A N 1
ATOM 778 C CA . ASP A 1 94 ? -4.629 -7.880 14.306 1.00 66.81 94 ASP A CA 1
ATOM 779 C C . ASP A 1 94 ? -4.490 -8.460 12.898 1.00 66.81 94 ASP A C 1
ATOM 781 O O . ASP A 1 94 ? -4.251 -9.657 12.726 1.00 66.81 94 ASP A O 1
ATOM 785 N N . THR A 1 95 ? -4.624 -7.605 11.883 1.00 70.69 95 THR A N 1
ATOM 786 C CA . THR A 1 95 ? -4.489 -8.052 10.500 1.00 70.69 95 THR A CA 1
ATOM 787 C C . THR A 1 95 ? -3.426 -7.269 9.763 1.00 70.69 95 THR A C 1
ATOM 789 O O . THR A 1 95 ? -3.215 -6.072 9.978 1.00 70.69 95 THR A O 1
ATOM 792 N N . VAL A 1 96 ? -2.740 -7.994 8.890 1.00 76.06 96 VAL A N 1
ATOM 793 C CA . VAL A 1 96 ? -1.616 -7.518 8.111 1.00 76.06 96 VAL A CA 1
ATOM 794 C C . VAL A 1 96 ? -2.019 -7.500 6.644 1.00 76.06 96 VAL A C 1
ATOM 796 O O . VAL A 1 96 ? -2.684 -8.420 6.166 1.00 76.06 96 VAL A O 1
ATOM 799 N N . PHE A 1 97 ? -1.626 -6.450 5.940 1.00 83.56 97 PHE A N 1
ATOM 800 C CA . PHE A 1 97 ? -1.855 -6.308 4.509 1.00 83.56 97 PHE A CA 1
ATOM 801 C C . PHE A 1 97 ? -0.594 -5.778 3.836 1.00 83.56 97 PHE A C 1
ATOM 803 O O . PHE A 1 97 ? 0.223 -5.071 4.437 1.00 83.56 97 PHE A O 1
ATOM 810 N N . GLN A 1 98 ? -0.435 -6.161 2.574 1.00 84.62 98 GLN A N 1
ATOM 811 C CA . GLN A 1 98 ? 0.705 -5.794 1.754 1.00 84.62 98 GLN A CA 1
ATOM 812 C C . GLN A 1 98 ? 0.341 -4.629 0.831 1.00 84.62 98 GLN A C 1
ATOM 814 O O . GLN A 1 98 ? -0.644 -4.684 0.094 1.00 84.62 98 GLN A O 1
ATOM 819 N N . ILE A 1 99 ? 1.170 -3.587 0.847 1.00 87.44 99 ILE A N 1
ATOM 820 C CA . ILE A 1 99 ? 1.172 -2.540 -0.173 1.00 87.44 99 ILE A CA 1
ATOM 821 C C . ILE A 1 99 ? 2.256 -2.884 -1.191 1.00 87.44 99 ILE A C 1
ATOM 823 O O . ILE A 1 99 ? 3.432 -3.056 -0.849 1.00 87.44 99 ILE A O 1
ATOM 827 N N . THR A 1 100 ? 1.843 -2.984 -2.450 1.00 87.44 100 THR A N 1
ATOM 828 C CA . THR A 1 100 ? 2.727 -3.287 -3.574 1.00 87.44 100 THR A CA 1
ATOM 829 C C . THR A 1 100 ? 3.301 -1.989 -4.125 1.00 87.44 100 THR A C 1
ATOM 831 O O . THR A 1 100 ? 2.546 -1.087 -4.472 1.00 87.44 100 THR A O 1
ATOM 834 N N . ILE A 1 101 ? 4.629 -1.889 -4.208 1.00 88.75 101 ILE A N 1
ATOM 835 C CA . ILE A 1 101 ? 5.347 -0.688 -4.663 1.00 88.75 101 ILE A CA 1
ATOM 836 C C . ILE A 1 101 ? 6.190 -1.082 -5.894 1.00 88.75 101 ILE A C 1
ATOM 838 O O . ILE A 1 101 ? 7.316 -1.561 -5.715 1.00 88.75 101 ILE A O 1
ATOM 842 N N . PRO A 1 102 ? 5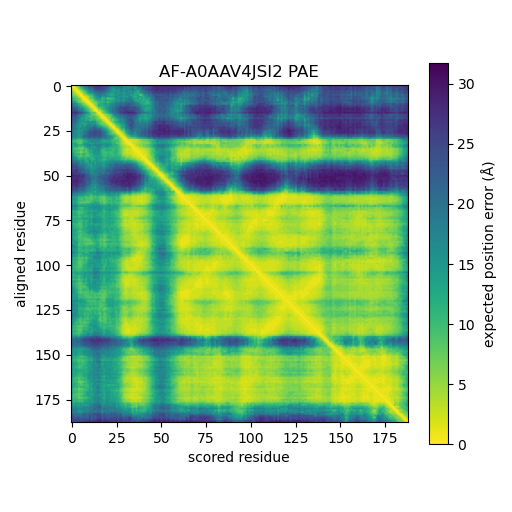.644 -0.986 -7.125 1.00 88.50 102 PRO A N 1
ATOM 843 C CA . PRO A 1 102 ? 6.257 -1.577 -8.312 1.00 88.50 102 PRO A CA 1
ATOM 844 C C . PRO A 1 102 ? 7.327 -0.667 -8.936 1.00 88.50 102 PRO A C 1
ATOM 846 O O . PRO A 1 102 ? 7.101 0.520 -9.162 1.00 88.50 102 PRO A O 1
ATOM 849 N N . CYS A 1 103 ? 8.484 -1.241 -9.266 1.00 88.81 103 CYS A N 1
ATOM 850 C CA . CYS A 1 103 ? 9.569 -0.556 -9.974 1.00 88.81 103 CYS A CA 1
ATOM 851 C C . CYS A 1 103 ? 9.360 -0.599 -11.495 1.00 88.81 103 CYS A C 1
ATOM 853 O O . CYS A 1 103 ? 8.787 -1.555 -12.012 1.00 88.81 103 CYS A O 1
ATOM 855 N N . LYS A 1 104 ? 9.880 0.400 -12.219 1.00 88.06 104 LYS A N 1
ATOM 856 C CA . LYS A 1 104 ? 9.851 0.459 -13.696 1.00 88.06 104 LYS A CA 1
ATOM 857 C C . LYS A 1 104 ? 11.007 -0.290 -14.384 1.00 88.06 104 LYS A C 1
ATOM 859 O O . LYS A 1 104 ? 11.159 -0.184 -15.594 1.00 88.06 104 LYS A O 1
ATOM 864 N N . GLY A 1 105 ? 11.833 -1.017 -13.624 1.00 83.12 105 GLY A N 1
ATOM 865 C CA . GLY A 1 105 ? 12.966 -1.801 -14.142 1.00 83.12 105 GLY A CA 1
ATOM 866 C C . GLY A 1 105 ? 14.311 -1.066 -14.203 1.00 83.12 105 GLY A C 1
ATOM 867 O O . GLY A 1 105 ? 15.258 -1.588 -14.774 1.00 83.12 105 GLY A O 1
ATOM 868 N N . LYS A 1 106 ? 14.414 0.135 -13.618 1.00 87.06 106 LYS A N 1
ATOM 869 C CA . LYS A 1 106 ? 15.679 0.873 -13.472 1.00 87.06 106 LYS A CA 1
ATOM 870 C C . LYS A 1 106 ? 16.201 0.773 -12.038 1.00 87.06 106 LYS A C 1
ATOM 872 O O . LYS A 1 106 ? 15.417 0.925 -11.095 1.00 87.06 106 LYS A O 1
ATOM 877 N N . LYS A 1 107 ? 17.517 0.610 -11.869 1.00 90.50 107 LYS A N 1
ATOM 878 C CA . LYS A 1 107 ? 18.188 0.768 -10.571 1.00 90.50 107 LYS A CA 1
ATOM 879 C C . LYS A 1 107 ? 18.023 2.167 -9.986 1.00 90.50 107 LYS A C 1
ATOM 881 O O . LYS A 1 107 ? 18.158 3.169 -10.685 1.00 90.50 107 LYS A O 1
ATOM 886 N N . GLY A 1 108 ? 17.807 2.234 -8.677 1.00 91.06 108 GLY A N 1
ATOM 887 C CA . GLY A 1 108 ? 17.787 3.495 -7.938 1.00 91.06 108 GLY A CA 1
ATOM 888 C C . GLY A 1 108 ? 16.952 3.430 -6.668 1.00 91.06 108 GLY A C 1
ATOM 889 O O . GLY A 1 108 ? 16.366 2.402 -6.342 1.00 91.06 108 GLY A O 1
ATOM 890 N N . VAL A 1 109 ? 16.879 4.545 -5.942 1.00 91.75 109 VAL A N 1
ATOM 891 C CA . VAL A 1 109 ? 15.999 4.677 -4.775 1.00 91.75 109 VAL A CA 1
ATOM 892 C C . VAL A 1 109 ? 14.946 5.735 -5.064 1.00 91.75 109 VAL A C 1
ATOM 894 O O . VAL A 1 109 ? 15.272 6.914 -5.141 1.00 91.75 109 VAL A O 1
ATOM 897 N N . ALA A 1 110 ? 13.694 5.305 -5.175 1.00 92.56 110 ALA A N 1
ATOM 898 C CA . ALA A 1 110 ? 12.536 6.161 -5.392 1.00 92.56 110 ALA A CA 1
ATOM 899 C C . ALA A 1 110 ? 11.854 6.514 -4.067 1.00 92.56 110 ALA A C 1
ATOM 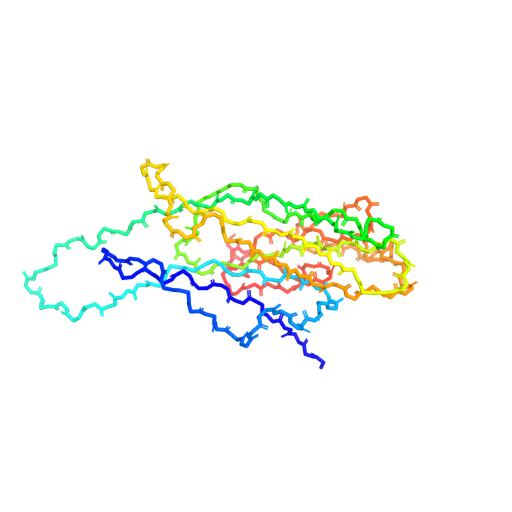901 O O . ALA A 1 110 ? 11.866 5.732 -3.116 1.00 92.56 110 ALA A O 1
ATOM 902 N N . SER A 1 111 ? 11.228 7.677 -3.999 1.00 92.25 111 SER A N 1
ATOM 903 C CA . SER A 1 111 ? 10.449 8.159 -2.867 1.00 92.25 111 SER A CA 1
ATOM 904 C C . SER A 1 111 ? 8.964 8.149 -3.203 1.00 92.25 111 SER A C 1
ATOM 906 O O . SER A 1 111 ? 8.560 8.408 -4.333 1.00 92.25 111 SER A O 1
ATOM 908 N N . LEU A 1 112 ? 8.133 7.891 -2.201 1.00 91.06 112 LEU A N 1
ATOM 909 C CA . LEU A 1 112 ? 6.680 7.920 -2.331 1.00 91.06 112 LEU A CA 1
ATOM 910 C C . LEU A 1 112 ? 6.031 8.507 -1.078 1.00 91.06 112 LEU A C 1
ATOM 912 O O . LEU A 1 112 ? 6.609 8.473 0.018 1.00 91.06 112 LEU A O 1
ATOM 916 N N . LEU A 1 113 ? 4.823 9.031 -1.247 1.00 90.19 113 LEU A N 1
ATOM 917 C CA . LEU A 1 113 ? 3.951 9.463 -0.164 1.00 90.19 113 LEU A CA 1
ATOM 918 C C . LEU A 1 113 ? 2.785 8.486 -0.017 1.00 90.19 113 LEU A C 1
ATOM 920 O O . LEU A 1 113 ? 2.373 7.858 -0.986 1.00 90.19 113 LEU A O 1
ATOM 924 N N . LEU A 1 114 ? 2.298 8.346 1.216 1.00 87.31 114 LEU A N 1
ATOM 925 C CA . LEU A 1 114 ? 1.063 7.648 1.571 1.00 87.31 114 LEU A CA 1
ATOM 926 C C . LEU A 1 114 ? 0.379 8.417 2.702 1.00 87.31 114 LEU A C 1
ATOM 928 O O . LEU A 1 114 ? 1.046 8.861 3.637 1.00 87.31 114 LEU A O 1
ATOM 932 N N . GLY A 1 115 ? -0.938 8.559 2.658 1.00 87.88 115 GLY A N 1
ATOM 933 C CA . GLY A 1 115 ? -1.745 9.131 3.731 1.00 87.88 115 GLY A CA 1
ATOM 934 C C . GLY A 1 115 ? -2.719 8.106 4.305 1.00 87.88 115 GLY A C 1
ATOM 935 O O . GLY A 1 115 ? -3.313 7.322 3.570 1.00 87.88 115 GLY A O 1
ATOM 936 N N . LEU A 1 116 ? -2.888 8.107 5.627 1.00 88.12 116 LEU A N 1
ATOM 937 C CA . LEU A 1 116 ? -3.854 7.255 6.325 1.00 88.12 116 LEU A CA 1
ATOM 938 C C . LEU A 1 116 ? -4.765 8.086 7.228 1.00 88.12 116 LEU A C 1
ATOM 940 O O . LEU A 1 116 ? -4.334 8.626 8.252 1.00 88.12 116 LEU A O 1
ATOM 944 N N . LEU A 1 117 ? -6.036 8.150 6.859 1.00 89.31 117 LEU A N 1
ATOM 945 C CA . LEU A 1 117 ? -7.125 8.709 7.648 1.00 89.31 117 LEU A CA 1
ATOM 946 C C . LEU A 1 117 ? -7.737 7.622 8.530 1.00 89.31 117 LEU A C 1
ATOM 948 O O . LEU A 1 117 ? -7.872 6.470 8.116 1.00 89.31 117 LEU A O 1
ATOM 952 N N . ILE A 1 118 ? -8.139 8.005 9.741 1.00 87.56 118 ILE A N 1
ATOM 953 C CA . ILE A 1 118 ? -8.855 7.125 10.667 1.00 87.56 118 ILE A CA 1
ATOM 954 C C . ILE A 1 118 ? -10.133 7.831 11.095 1.00 87.56 118 ILE A C 1
ATOM 956 O O . ILE A 1 118 ? -10.078 8.952 11.601 1.00 87.56 118 ILE A O 1
ATOM 960 N N . TYR A 1 119 ? -11.262 7.158 10.930 1.00 85.81 119 TYR A N 1
ATOM 961 C CA . TYR A 1 119 ? -12.582 7.631 11.325 1.00 85.81 119 TYR A CA 1
ATOM 962 C C . TYR A 1 119 ? -13.114 6.782 12.476 1.00 85.81 119 TYR A C 1
ATOM 964 O O . TYR A 1 119 ? -12.819 5.588 12.576 1.00 85.81 119 TYR A O 1
ATOM 972 N N . ASN A 1 120 ? -13.887 7.398 13.367 1.00 82.88 120 ASN A N 1
ATOM 973 C CA . ASN A 1 120 ? -14.683 6.656 14.340 1.00 82.88 120 ASN A CA 1
ATOM 974 C C . ASN A 1 120 ? -15.999 6.157 13.711 1.00 82.88 120 ASN A C 1
ATOM 976 O O . ASN A 1 120 ? -16.326 6.493 12.576 1.00 82.88 120 ASN A O 1
ATOM 980 N N . GLU A 1 121 ? -16.785 5.402 14.475 1.00 83.38 121 GLU A N 1
ATOM 981 C CA . GLU A 1 121 ? -18.116 4.910 14.076 1.00 83.38 121 GLU A CA 1
ATOM 982 C C . GLU A 1 121 ? -19.156 5.998 13.753 1.00 83.38 121 GLU A C 1
ATOM 984 O O . GLU A 1 121 ? -20.162 5.713 13.118 1.00 83.38 121 GLU A O 1
ATOM 989 N N . HIS A 1 122 ? -18.891 7.251 14.129 1.00 88.38 122 HIS A N 1
ATOM 990 C CA . HIS A 1 122 ? -19.724 8.413 13.809 1.00 88.38 122 HIS A CA 1
ATOM 991 C C . HIS A 1 122 ? -19.175 9.205 12.606 1.00 88.38 122 HIS A C 1
ATOM 993 O O . HIS A 1 122 ? -19.498 10.383 12.451 1.00 88.38 122 HIS A O 1
ATOM 999 N N . ASN A 1 123 ? -18.281 8.609 11.804 1.00 89.25 123 ASN A N 1
ATOM 1000 C CA . ASN A 1 123 ? -17.593 9.235 10.668 1.00 89.25 123 ASN A CA 1
ATOM 1001 C C . ASN A 1 123 ? -16.808 10.512 11.013 1.00 89.25 123 ASN A C 1
ATOM 1003 O O . ASN A 1 123 ? -16.512 11.336 10.148 1.00 89.25 123 ASN A O 1
ATOM 1007 N N . ARG A 1 124 ? -16.416 10.685 12.278 1.00 89.25 124 ARG A N 1
ATOM 1008 C CA . ARG A 1 124 ? -15.550 11.788 12.696 1.00 89.25 124 ARG A CA 1
ATOM 1009 C C . ARG A 1 124 ? -14.099 11.367 12.556 1.00 89.25 124 ARG A C 1
ATOM 1011 O O . ARG A 1 124 ? -13.667 10.374 13.146 1.00 89.25 124 ARG A O 1
ATOM 1018 N N . GLN A 1 125 ? -13.347 12.161 11.804 1.00 89.75 125 GLN A N 1
ATOM 1019 C CA . GLN A 1 125 ? -11.916 11.970 11.635 1.00 89.75 125 GLN A CA 1
ATOM 1020 C C . GLN A 1 125 ? -11.189 12.126 12.976 1.00 89.75 125 GLN A C 1
ATOM 1022 O O . GLN A 1 125 ? -11.394 13.081 13.733 1.00 89.75 125 GLN A O 1
ATOM 1027 N N . LEU A 1 126 ? -10.312 11.175 13.272 1.00 85.81 126 LEU A N 1
ATOM 1028 C CA . LEU A 1 126 ? -9.507 11.176 14.477 1.00 85.81 126 LEU A CA 1
ATOM 1029 C C . LEU A 1 126 ? -8.377 12.208 14.361 1.00 85.81 126 LEU A C 1
ATOM 1031 O O . LEU A 1 126 ? -7.684 12.302 13.344 1.00 85.81 126 LEU A O 1
ATOM 1035 N N . ARG A 1 127 ? -8.156 12.968 15.438 1.00 81.19 127 ARG A N 1
ATOM 1036 C CA . ARG A 1 127 ? -7.104 13.994 15.500 1.00 81.19 127 ARG A CA 1
ATOM 1037 C C . ARG A 1 127 ? -5.720 13.389 15.244 1.00 81.19 127 ARG A C 1
ATOM 1039 O O . ARG A 1 127 ? -5.392 12.336 15.786 1.00 81.19 127 ARG A O 1
ATOM 1046 N N . GLY A 1 128 ? -4.896 14.102 14.475 1.00 80.94 128 GLY A N 1
ATOM 1047 C CA . GLY A 1 128 ? -3.552 13.655 14.089 1.00 80.94 128 GLY A CA 1
ATOM 1048 C C . GLY A 1 128 ? -3.510 12.791 12.824 1.00 80.94 128 GLY A C 1
ATOM 1049 O O . GLY A 1 128 ? -2.435 12.312 12.469 1.00 80.94 128 GLY A O 1
ATOM 1050 N N . THR A 1 129 ? -4.650 12.613 12.150 1.00 84.75 129 THR A N 1
ATOM 1051 C CA . THR A 1 129 ? -4.744 12.066 10.790 1.00 84.75 129 THR A CA 1
ATOM 1052 C C . THR A 1 129 ? -5.047 13.198 9.784 1.00 84.75 129 THR A C 1
ATOM 1054 O O . THR A 1 129 ? -5.605 14.209 10.219 1.00 84.75 129 THR A O 1
ATOM 1057 N N . PRO A 1 130 ? -4.689 13.089 8.488 1.00 88.25 130 PRO A N 1
ATOM 1058 C CA . PRO A 1 130 ? -4.041 11.945 7.856 1.00 88.25 130 PRO A CA 1
ATOM 1059 C C . PRO A 1 130 ? -2.610 11.746 8.350 1.00 88.25 130 PRO A C 1
ATOM 1061 O O . PRO A 1 130 ? -1.823 12.686 8.483 1.00 88.25 130 PRO A O 1
ATOM 1064 N N . ILE A 1 131 ? -2.267 10.496 8.643 1.00 84.94 131 ILE A N 1
ATOM 1065 C CA . ILE A 1 131 ? -0.899 10.112 8.963 1.00 84.94 131 ILE A CA 1
ATOM 1066 C C . ILE A 1 131 ? -0.157 10.038 7.633 1.00 84.94 131 ILE A C 1
ATOM 1068 O O . ILE A 1 131 ? -0.409 9.140 6.837 1.00 84.94 131 ILE A O 1
ATOM 1072 N N . LYS A 1 132 ? 0.714 11.017 7.380 1.00 84.56 132 LYS A N 1
ATOM 1073 C CA . LYS A 1 132 ? 1.518 11.087 6.158 1.00 84.56 132 LYS A CA 1
ATOM 1074 C C . LYS A 1 132 ? 2.812 10.300 6.342 1.00 84.56 132 LYS A C 1
ATOM 1076 O O . LYS A 1 132 ? 3.612 10.617 7.225 1.00 84.56 132 LYS A O 1
ATOM 1081 N N . PHE A 1 133 ? 3.024 9.302 5.500 1.00 84.62 133 PHE A N 1
ATOM 1082 C CA . PHE A 1 133 ? 4.251 8.528 5.409 1.00 84.62 133 PHE A CA 1
ATOM 1083 C C . PHE A 1 133 ? 5.021 8.984 4.178 1.00 84.62 133 PHE A C 1
ATOM 1085 O O . PHE A 1 133 ? 4.475 9.003 3.079 1.00 84.62 133 PHE A O 1
ATOM 1092 N N . ARG A 1 134 ? 6.292 9.338 4.366 1.00 87.00 134 ARG A N 1
ATOM 1093 C CA . ARG A 1 134 ? 7.248 9.498 3.272 1.00 87.00 134 ARG A CA 1
ATOM 1094 C C . ARG A 1 134 ? 8.168 8.296 3.302 1.00 87.00 134 ARG A C 1
ATOM 1096 O O . ARG A 1 134 ? 8.891 8.112 4.278 1.00 87.00 134 ARG A O 1
ATOM 1103 N N . LEU A 1 135 ? 8.086 7.467 2.274 1.00 87.62 135 LEU A N 1
ATOM 1104 C CA . LEU A 1 135 ? 8.798 6.199 2.190 1.00 87.62 135 LEU A CA 1
ATOM 1105 C C . LEU A 1 135 ? 9.809 6.246 1.050 1.00 87.62 135 LEU A C 1
ATOM 1107 O O . LEU A 1 135 ? 9.700 7.076 0.148 1.00 87.62 135 LEU A O 1
ATOM 1111 N N . ARG A 1 136 ? 10.791 5.346 1.100 1.00 89.88 136 ARG A N 1
ATOM 1112 C CA . ARG A 1 136 ? 11.808 5.168 0.061 1.00 89.88 136 ARG A CA 1
ATOM 1113 C C . ARG A 1 136 ? 11.836 3.702 -0.361 1.00 89.88 136 ARG A C 1
ATOM 1115 O O . ARG A 1 136 ? 11.796 2.841 0.513 1.00 89.88 136 ARG A O 1
ATOM 1122 N N . LYS A 1 137 ? 11.925 3.412 -1.656 1.00 88.88 137 LYS A N 1
ATOM 1123 C CA . LYS A 1 137 ? 11.968 2.070 -2.250 1.00 88.88 137 LYS A CA 1
ATOM 1124 C C . LYS A 1 137 ? 13.233 1.925 -3.093 1.00 88.88 137 LYS A C 1
ATOM 1126 O O . LYS A 1 137 ? 13.445 2.723 -3.997 1.00 88.88 137 LYS A O 1
ATOM 1131 N N . SER A 1 138 ? 14.047 0.912 -2.807 1.00 89.31 138 SER A N 1
ATOM 1132 C CA . SER A 1 138 ? 15.142 0.487 -3.681 1.00 89.31 138 SER A CA 1
ATOM 1133 C C . SER A 1 138 ? 14.565 -0.308 -4.838 1.00 89.31 138 SER A C 1
ATOM 1135 O O . SER A 1 138 ? 13.777 -1.231 -4.618 1.00 89.31 138 SER A O 1
ATOM 1137 N N . CYS A 1 139 ? 14.961 0.042 -6.047 1.00 87.88 139 CYS A N 1
ATOM 1138 C CA . CYS A 1 139 ? 14.697 -0.688 -7.268 1.00 87.88 139 CYS A CA 1
ATOM 1139 C C . CYS A 1 139 ? 16.022 -1.223 -7.798 1.00 87.88 139 CYS A C 1
ATOM 1141 O O . CYS A 1 139 ? 17.034 -0.522 -7.767 1.00 87.88 139 CYS A O 1
ATOM 1143 N N . ASP A 1 140 ? 15.989 -2.458 -8.279 1.00 84.88 140 ASP A N 1
ATOM 1144 C CA . ASP A 1 140 ? 17.101 -3.107 -8.959 1.00 84.88 140 ASP A CA 1
ATOM 1145 C C . ASP A 1 140 ? 16.734 -3.297 -10.438 1.00 84.88 140 ASP A C 1
ATOM 1147 O O . ASP A 1 140 ? 15.565 -3.190 -10.807 1.00 84.88 140 ASP A O 1
ATOM 1151 N N . ASP A 1 141 ? 17.714 -3.634 -11.278 1.00 71.00 141 ASP A N 1
ATOM 1152 C CA . ASP A 1 141 ? 17.526 -3.870 -12.724 1.00 71.00 141 ASP A CA 1
ATOM 1153 C C . ASP A 1 141 ? 16.715 -5.151 -13.009 1.00 71.00 141 ASP A C 1
ATOM 1155 O O . ASP A 1 141 ? 16.579 -5.579 -14.152 1.00 71.00 141 ASP A O 1
ATOM 1159 N N . PHE A 1 142 ? 16.208 -5.814 -11.966 1.00 67.69 142 PHE A N 1
ATOM 1160 C CA . PHE A 1 142 ? 15.448 -7.041 -12.099 1.00 67.69 142 PHE A CA 1
ATOM 1161 C C . PHE A 1 142 ? 14.027 -6.747 -12.578 1.00 67.69 142 PHE A C 1
ATOM 1163 O O . PHE A 1 142 ? 13.242 -6.068 -11.912 1.00 67.69 142 PHE A O 1
ATOM 1170 N N . GLU A 1 143 ? 13.686 -7.316 -13.729 1.00 59.19 143 GLU A N 1
ATOM 1171 C CA . GLU A 1 143 ? 12.366 -7.214 -14.327 1.00 59.19 143 GLU A CA 1
ATOM 1172 C C . GLU A 1 143 ? 11.341 -7.997 -13.483 1.00 59.19 143 GLU A C 1
ATOM 1174 O O . GLU A 1 143 ? 11.361 -9.230 -13.385 1.00 59.19 143 GLU A O 1
ATOM 1179 N N . THR A 1 144 ? 10.410 -7.276 -12.855 1.00 61.31 144 THR A N 1
ATOM 1180 C CA . THR A 1 144 ? 9.330 -7.866 -12.048 1.00 61.31 144 THR A CA 1
ATOM 1181 C C . THR A 1 144 ? 8.384 -8.749 -12.864 1.00 61.31 144 THR A C 1
ATOM 1183 O O . THR A 1 144 ? 7.667 -9.552 -12.276 1.00 61.31 144 THR A O 1
ATOM 1186 N N . SER A 1 145 ? 8.432 -8.686 -14.201 1.00 56.06 145 SER A N 1
ATOM 1187 C CA . SER A 1 145 ? 7.633 -9.490 -15.142 1.00 56.06 145 SER A CA 1
ATOM 1188 C C . SER A 1 145 ? 7.802 -11.013 -14.995 1.00 56.06 145 SER A C 1
ATOM 1190 O O . SER A 1 145 ? 7.013 -11.783 -15.547 1.00 56.06 145 SER A O 1
ATOM 1192 N N . SER A 1 146 ? 8.795 -11.475 -14.229 1.00 64.00 146 SER A N 1
ATOM 1193 C CA . SER A 1 146 ? 9.051 -12.897 -13.969 1.00 64.00 146 SER A CA 1
ATOM 1194 C C . SER A 1 146 ? 8.281 -13.489 -12.781 1.00 64.00 146 SER A C 1
ATOM 1196 O O . SER A 1 146 ? 8.143 -14.712 -12.712 1.00 64.00 146 SER A O 1
ATOM 1198 N N . LEU A 1 147 ? 7.758 -12.676 -11.852 1.00 73.38 147 LEU A N 1
ATOM 1199 C CA . LEU A 1 147 ? 7.086 -13.200 -10.652 1.00 73.38 147 LEU A CA 1
ATOM 1200 C C . LEU A 1 147 ? 5.726 -13.804 -10.992 1.00 73.38 147 LEU A C 1
ATOM 1202 O O . LEU A 1 147 ? 5.438 -14.932 -10.607 1.00 73.38 147 LEU A O 1
ATOM 1206 N N . CYS A 1 148 ? 4.917 -13.112 -11.791 1.00 81.31 148 CYS A N 1
ATOM 1207 C CA . CYS A 1 148 ? 3.630 -13.665 -12.200 1.00 81.31 148 CYS A CA 1
ATOM 1208 C C . CYS A 1 148 ? 3.739 -14.918 -13.073 1.00 81.31 148 CYS A C 1
ATOM 1210 O O . CYS A 1 148 ? 2.831 -15.744 -13.034 1.00 81.31 148 CYS A O 1
ATOM 1212 N N . LYS A 1 149 ? 4.851 -15.114 -13.798 1.00 82.50 149 LYS A N 1
ATOM 1213 C CA . LYS A 1 149 ? 5.104 -16.369 -14.531 1.00 82.50 149 LYS A CA 1
ATOM 1214 C C . LYS A 1 149 ? 5.174 -17.578 -13.590 1.00 82.50 149 LYS A C 1
ATOM 1216 O O . LYS A 1 149 ? 4.832 -18.679 -13.999 1.00 82.50 149 LYS A O 1
ATOM 1221 N N . GLN A 1 150 ? 5.582 -17.372 -12.335 1.00 83.06 150 GLN A N 1
ATOM 1222 C CA . GLN A 1 150 ? 5.615 -18.413 -11.300 1.00 83.06 150 GLN A CA 1
ATOM 1223 C C . GLN A 1 150 ? 4.240 -18.648 -10.643 1.00 83.06 150 GLN A C 1
ATOM 1225 O O . GLN A 1 150 ? 4.053 -19.657 -9.963 1.00 83.06 150 GLN A O 1
ATOM 1230 N N . GLY A 1 151 ? 3.280 -17.744 -10.864 1.00 88.25 151 GLY A N 1
ATOM 1231 C CA . GLY A 1 151 ? 1.928 -17.793 -10.312 1.00 88.25 151 GLY A CA 1
ATOM 1232 C C . GLY A 1 151 ? 1.825 -17.223 -8.894 1.00 88.25 151 GLY A C 1
ATOM 1233 O O . GLY A 1 151 ? 2.546 -17.627 -7.981 1.00 88.25 151 GLY A O 1
ATOM 1234 N N . CYS A 1 152 ? 0.881 -16.299 -8.693 1.00 91.56 152 CYS A N 1
ATOM 1235 C CA . CYS A 1 152 ? 0.526 -15.801 -7.364 1.00 91.56 152 CYS A CA 1
ATOM 1236 C C . CYS A 1 152 ? -0.269 -16.869 -6.589 1.00 91.56 152 CYS A C 1
ATOM 1238 O O . CYS A 1 152 ? -1.143 -17.533 -7.145 1.00 91.56 152 CYS A O 1
ATOM 1240 N N . ARG A 1 153 ? 0.039 -17.052 -5.304 1.00 92.69 153 ARG A N 1
ATOM 1241 C CA . ARG A 1 153 ? -0.589 -18.033 -4.403 1.00 92.69 153 ARG A CA 1
ATOM 1242 C C . ARG A 1 153 ? -1.729 -17.405 -3.603 1.00 92.69 153 ARG A C 1
ATOM 1244 O O . ARG A 1 153 ? -1.883 -16.187 -3.591 1.00 92.69 153 ARG A O 1
ATOM 1251 N N . ASN A 1 154 ? -2.520 -18.249 -2.937 1.00 91.56 154 ASN A N 1
ATOM 1252 C CA . ASN A 1 154 ? -3.544 -17.850 -1.960 1.00 91.56 154 ASN A CA 1
ATOM 1253 C C . ASN A 1 154 ? -4.503 -16.755 -2.464 1.00 91.56 154 ASN A C 1
ATOM 1255 O O . ASN A 1 154 ? -4.784 -15.791 -1.761 1.00 91.56 154 ASN A O 1
ATOM 1259 N N . GLY A 1 155 ? -4.960 -16.871 -3.716 1.00 89.81 155 GLY A N 1
ATOM 1260 C CA . GLY A 1 155 ? -5.876 -15.899 -4.326 1.00 89.81 155 GLY A CA 1
ATOM 1261 C C . GLY A 1 155 ? -5.235 -14.560 -4.712 1.00 89.81 155 GLY A C 1
ATOM 1262 O O . GLY A 1 155 ? -5.953 -13.606 -5.000 1.00 89.81 155 GLY A O 1
ATOM 1263 N N . GLY A 1 156 ? -3.903 -14.463 -4.717 1.00 90.81 156 GLY A N 1
ATOM 1264 C CA . GLY A 1 156 ? -3.192 -13.286 -5.204 1.00 90.81 156 GLY A CA 1
ATOM 1265 C C . GLY A 1 156 ? -3.455 -13.015 -6.687 1.00 90.81 156 GLY A C 1
ATOM 1266 O O . GLY A 1 156 ? -3.517 -13.938 -7.499 1.00 90.81 156 GLY A O 1
ATOM 1267 N N . ILE A 1 157 ? -3.569 -11.736 -7.045 1.00 90.50 157 ILE A N 1
ATOM 1268 C CA . ILE A 1 157 ? -3.829 -11.291 -8.420 1.00 90.50 157 ILE A CA 1
ATOM 1269 C C . ILE A 1 157 ? -2.541 -10.721 -9.008 1.00 90.50 157 ILE A C 1
ATOM 1271 O O . ILE A 1 157 ? -1.877 -9.886 -8.391 1.00 90.50 157 ILE A O 1
ATOM 1275 N N . CYS A 1 158 ? -2.178 -11.159 -10.212 1.00 89.38 158 CYS A N 1
ATOM 1276 C CA . CYS A 1 158 ? -1.084 -10.542 -10.948 1.00 89.38 158 CYS A CA 1
ATOM 1277 C C . CYS A 1 158 ? -1.525 -9.192 -11.519 1.00 89.38 158 CYS A C 1
ATOM 1279 O O . CYS A 1 158 ? -2.506 -9.127 -12.258 1.00 89.38 158 CYS A O 1
ATOM 1281 N N . ASN A 1 159 ? -0.788 -8.122 -11.221 1.00 86.19 159 ASN A N 1
ATOM 1282 C CA . ASN A 1 159 ? -1.037 -6.827 -11.851 1.00 86.19 159 ASN A CA 1
ATOM 1283 C C . ASN A 1 159 ? -0.328 -6.688 -13.212 1.00 86.19 159 ASN A C 1
ATOM 1285 O O . ASN A 1 159 ? 0.537 -7.483 -13.580 1.00 86.19 159 ASN A O 1
ATOM 1289 N N . SER A 1 160 ? -0.644 -5.613 -13.937 1.00 84.19 160 SER A N 1
ATOM 1290 C CA . SER A 1 160 ? -0.048 -5.275 -15.240 1.00 84.19 160 SER A CA 1
ATOM 1291 C C . SER A 1 160 ? 1.473 -5.065 -15.220 1.00 84.19 160 SER A C 1
ATOM 1293 O O . SER A 1 160 ? 2.091 -5.020 -16.277 1.00 84.19 160 SER A O 1
ATOM 1295 N N . HIS A 1 161 ? 2.086 -4.930 -14.042 1.00 85.88 161 HIS A N 1
ATOM 1296 C CA . HIS A 1 161 ? 3.530 -4.741 -13.856 1.00 85.88 161 HIS A CA 1
ATOM 1297 C C . HIS A 1 161 ? 4.253 -6.039 -13.451 1.00 85.88 161 HIS A C 1
ATOM 1299 O O . HIS A 1 161 ? 5.432 -6.013 -13.084 1.00 85.88 161 HIS A O 1
ATOM 1305 N N . GLY A 1 162 ? 3.554 -7.179 -13.486 1.00 84.81 162 GLY A N 1
ATOM 1306 C CA . GLY A 1 162 ? 4.126 -8.487 -13.175 1.00 84.81 162 GLY A CA 1
ATOM 1307 C C . GLY A 1 162 ? 4.322 -8.758 -11.683 1.00 84.81 162 GLY A C 1
ATOM 1308 O O . GLY A 1 162 ? 5.033 -9.695 -11.332 1.00 84.81 162 GLY A O 1
ATOM 1309 N N . VAL A 1 163 ? 3.703 -7.977 -10.792 1.00 86.50 163 VAL A N 1
ATOM 1310 C CA . VAL A 1 163 ? 3.827 -8.150 -9.335 1.00 86.50 163 VAL A CA 1
ATOM 1311 C C . VAL A 1 163 ? 2.522 -8.680 -8.740 1.00 86.50 163 VAL A C 1
ATOM 1313 O O . VAL A 1 163 ? 1.437 -8.221 -9.101 1.00 86.50 163 VAL A O 1
ATOM 1316 N N . CYS A 1 164 ? 2.618 -9.618 -7.795 1.00 88.31 164 CYS A N 1
ATOM 1317 C CA . CYS A 1 164 ? 1.452 -10.151 -7.095 1.00 88.31 164 CYS A CA 1
ATOM 1318 C C . CYS A 1 164 ? 0.876 -9.146 -6.087 1.00 88.31 164 CYS A C 1
ATOM 1320 O O . CYS A 1 164 ? 1.574 -8.663 -5.192 1.00 88.31 164 CYS A O 1
ATOM 1322 N N . GLN A 1 165 ? -0.422 -8.879 -6.208 1.00 90.12 165 GLN A N 1
ATOM 1323 C CA . GLN A 1 165 ? -1.234 -8.195 -5.209 1.00 90.12 165 GLN A CA 1
ATOM 1324 C C . GLN A 1 165 ? -1.818 -9.239 -4.259 1.00 90.12 165 GLN A C 1
ATOM 1326 O O . GLN A 1 165 ? -2.640 -10.063 -4.662 1.00 90.12 165 GLN A O 1
ATOM 1331 N N . CYS A 1 166 ? -1.366 -9.221 -3.005 1.00 89.12 166 CYS A N 1
ATOM 1332 C CA . CYS A 1 166 ? -1.773 -10.214 -2.018 1.00 89.12 166 CYS A CA 1
ATOM 1333 C C . CYS A 1 166 ? -3.048 -9.797 -1.287 1.00 89.12 166 CYS A C 1
ATOM 1335 O O . CYS A 1 166 ? -3.123 -8.645 -0.845 1.00 89.12 166 CYS A O 1
ATOM 1337 N N . PRO A 1 167 ? -4.012 -10.719 -1.112 1.00 89.38 167 PRO A N 1
ATOM 1338 C CA . PRO A 1 167 ? -5.186 -10.454 -0.300 1.00 89.38 167 PRO A CA 1
ATOM 1339 C C . PRO A 1 167 ? -4.813 -10.299 1.179 1.00 89.38 167 PRO A C 1
ATOM 1341 O O . PRO A 1 167 ? -3.709 -10.631 1.623 1.00 89.38 167 PRO A O 1
ATOM 1344 N N . GLN A 1 168 ? -5.764 -9.783 1.955 1.00 86.88 168 GLN A N 1
ATOM 1345 C CA . GLN A 1 168 ? -5.632 -9.604 3.397 1.00 86.88 168 GLN A CA 1
ATOM 1346 C C . GLN A 1 168 ? -5.168 -10.900 4.083 1.00 86.88 168 GLN A C 1
ATOM 1348 O O . GLN A 1 168 ? -5.713 -11.971 3.837 1.00 86.88 168 GLN A O 1
ATOM 1353 N N . GLY A 1 169 ? -4.171 -10.794 4.967 1.00 85.56 169 GLY A N 1
ATOM 1354 C CA . GLY A 1 169 ? -3.631 -11.945 5.694 1.00 85.56 169 GLY A CA 1
ATOM 1355 C C . GLY A 1 169 ? -2.544 -12.733 4.956 1.00 85.56 169 GLY A C 1
ATOM 1356 O O 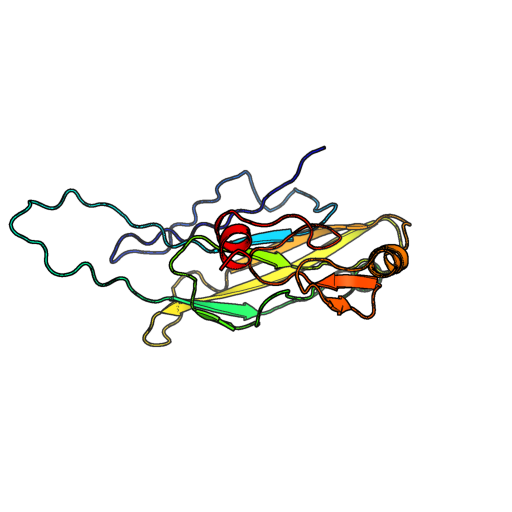. GLY A 1 169 ? -1.879 -13.548 5.589 1.00 85.56 169 GLY A O 1
ATOM 1357 N N . PHE A 1 170 ? -2.276 -12.443 3.681 1.00 87.81 170 PHE A N 1
ATOM 1358 C CA . PHE A 1 170 ? -1.156 -13.018 2.935 1.00 87.81 170 PHE A CA 1
ATOM 1359 C C . PHE A 1 170 ? -0.143 -11.940 2.532 1.00 87.81 170 PHE A C 1
ATOM 1361 O O . PH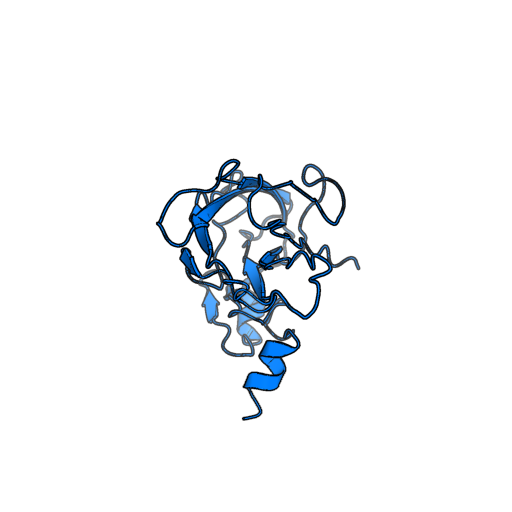E A 1 170 ? -0.475 -10.770 2.328 1.00 87.81 170 PHE A O 1
ATOM 1368 N N . ARG A 1 171 ? 1.128 -12.324 2.442 1.00 87.19 171 ARG A N 1
ATOM 1369 C CA . ARG A 1 171 ? 2.247 -11.454 2.058 1.00 87.19 171 ARG A CA 1
ATOM 1370 C C . ARG A 1 171 ? 3.330 -12.247 1.330 1.00 87.19 171 ARG A C 1
ATOM 1372 O O . ARG A 1 171 ? 3.257 -13.468 1.229 1.00 87.19 171 ARG A O 1
ATOM 1379 N N . GLY A 1 172 ? 4.359 -11.547 0.870 1.00 84.88 172 GLY A N 1
ATOM 1380 C CA . GLY A 1 172 ? 5.460 -12.117 0.100 1.00 84.88 172 GLY A CA 1
ATOM 1381 C C . GLY A 1 172 ? 5.399 -11.706 -1.368 1.00 84.88 172 GLY A C 1
ATOM 1382 O O . GLY A 1 172 ? 4.467 -11.033 -1.812 1.00 84.88 172 GLY A O 1
ATOM 1383 N N . ARG A 1 173 ? 6.417 -12.105 -2.136 1.00 85.94 173 ARG A N 1
ATOM 1384 C CA . ARG A 1 173 ? 6.483 -11.807 -3.578 1.00 85.94 173 ARG A CA 1
ATOM 1385 C C . ARG A 1 173 ? 5.433 -12.584 -4.376 1.00 85.94 173 ARG A C 1
ATOM 1387 O O . ARG A 1 173 ? 4.975 -12.077 -5.392 1.00 85.94 173 ARG A O 1
ATOM 1394 N N . LEU A 1 174 ? 5.050 -13.770 -3.897 1.00 89.19 174 LEU A N 1
ATOM 1395 C CA . LEU A 1 174 ? 4.044 -14.641 -4.511 1.00 89.19 174 LEU A CA 1
ATOM 1396 C C . LEU A 1 174 ? 2.821 -14.859 -3.609 1.00 89.19 174 LEU A C 1
ATOM 1398 O O . LEU A 1 174 ? 2.024 -15.742 -3.894 1.00 89.19 174 LEU A O 1
ATOM 1402 N N . CYS A 1 175 ? 2.648 -14.075 -2.540 1.00 90.50 175 CYS A N 1
ATOM 1403 C CA . CYS A 1 175 ? 1.545 -14.234 -1.577 1.00 90.50 175 CYS A CA 1
ATOM 1404 C C . CYS A 1 175 ? 1.522 -15.600 -0.871 1.00 90.50 175 CYS A C 1
ATOM 1406 O O . CYS A 1 175 ? 0.472 -16.103 -0.486 1.00 90.50 175 CYS A O 1
ATOM 1408 N N . ASP A 1 176 ? 2.693 -16.201 -0.710 1.00 89.94 176 ASP A N 1
ATOM 1409 C CA . ASP A 1 176 ? 2.949 -17.524 -0.148 1.00 89.94 176 ASP A CA 1
ATOM 1410 C C . ASP A 1 176 ? 3.073 -17.526 1.382 1.00 89.94 176 ASP A C 1
ATOM 1412 O O . ASP A 1 176 ? 3.010 -18.580 2.010 1.00 89.94 176 ASP A O 1
ATOM 1416 N N . ILE A 1 177 ? 3.202 -16.351 2.001 1.00 87.06 177 ILE A N 1
ATOM 1417 C CA . ILE A 1 177 ? 3.368 -16.224 3.446 1.00 87.06 177 ILE A CA 1
ATOM 1418 C C . ILE A 1 177 ? 2.048 -15.769 4.073 1.00 87.06 177 ILE A C 1
ATOM 1420 O O . ILE A 1 177 ? 1.676 -14.600 3.969 1.00 87.06 177 ILE A O 1
ATOM 1424 N N . GLY A 1 178 ? 1.352 -16.678 4.753 1.00 83.31 178 GLY A N 1
ATOM 1425 C CA . GLY A 1 178 ? 0.133 -16.377 5.508 1.00 83.31 178 GLY A CA 1
ATOM 1426 C C . GLY A 1 178 ? 0.402 -15.845 6.918 1.00 83.31 178 GLY A C 1
ATOM 1427 O O . GLY A 1 178 ? 1.461 -16.063 7.513 1.00 83.31 178 GLY A O 1
ATOM 1428 N N . THR A 1 179 ? -0.572 -15.134 7.473 1.00 77.56 179 THR A N 1
ATOM 1429 C CA . THR A 1 179 ? -0.679 -14.866 8.910 1.00 77.56 179 THR A CA 1
ATOM 1430 C C . THR A 1 179 ? -1.435 -16.013 9.573 1.00 77.56 179 THR A C 1
ATOM 1432 O O . THR A 1 179 ? -2.207 -16.700 8.913 1.00 77.56 179 THR A O 1
ATOM 1435 N N . PHE A 1 180 ? -1.240 -16.205 10.881 1.00 70.25 180 PHE A N 1
ATOM 1436 C CA . PHE A 1 180 ? -1.865 -17.297 11.641 1.00 70.25 180 PHE A CA 1
ATOM 1437 C C . PHE A 1 180 ? -3.374 -17.434 11.347 1.00 70.25 180 PHE A C 1
ATOM 1439 O O . PHE A 1 180 ? -3.837 -18.487 10.940 1.00 70.25 180 PHE A O 1
ATOM 1446 N N . LEU A 1 181 ? -4.108 -16.316 11.385 1.00 67.19 181 LEU A N 1
ATOM 1447 C CA . LEU A 1 181 ? -5.553 -16.283 11.125 1.00 67.19 181 LEU A CA 1
ATO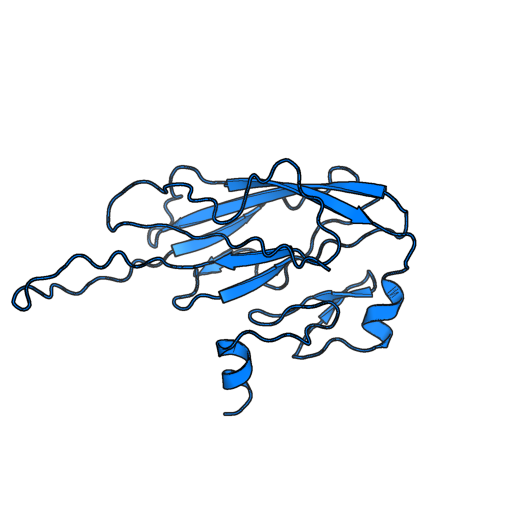M 1448 C C . LEU A 1 181 ? -5.947 -16.603 9.670 1.00 67.19 181 LEU A C 1
ATOM 1450 O O . LEU A 1 181 ? -7.041 -17.106 9.426 1.00 67.19 181 LEU A O 1
ATOM 1454 N N . ALA A 1 182 ? -5.089 -16.286 8.696 1.00 64.44 182 ALA A N 1
ATOM 1455 C CA . ALA A 1 182 ? -5.367 -16.544 7.283 1.00 64.44 182 ALA A CA 1
ATOM 1456 C C . ALA A 1 182 ? -5.149 -18.016 6.910 1.00 64.44 182 ALA A C 1
ATOM 1458 O O . ALA A 1 182 ? -5.818 -18.527 6.017 1.00 64.44 182 ALA A O 1
ATOM 1459 N N . ILE A 1 183 ? -4.235 -18.696 7.607 1.00 62.28 183 ILE A N 1
ATOM 1460 C CA . ILE A 1 183 ? -3.921 -20.110 7.378 1.00 62.28 183 ILE A CA 1
ATOM 1461 C C . ILE A 1 183 ? -5.057 -20.999 7.914 1.00 62.28 183 ILE A C 1
ATOM 1463 O O . ILE A 1 183 ? -5.467 -21.931 7.229 1.00 62.28 183 ILE A O 1
ATOM 1467 N N . ASP A 1 184 ? -5.640 -20.648 9.064 1.00 56.81 184 ASP A N 1
ATOM 1468 C CA . ASP A 1 184 ? -6.733 -21.420 9.679 1.00 56.81 184 ASP A CA 1
ATOM 1469 C C . AS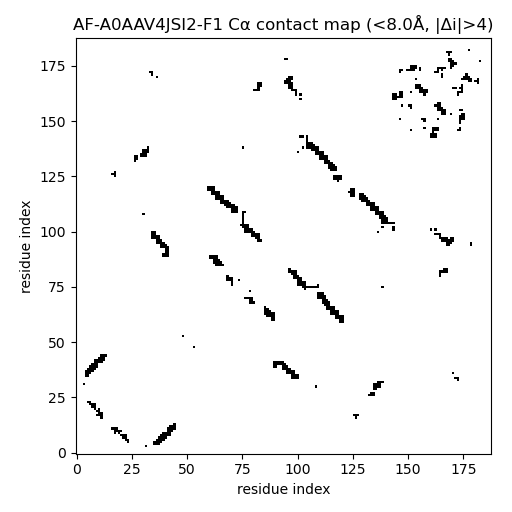P A 1 184 ? -8.065 -21.316 8.907 1.00 56.81 184 ASP A C 1
ATOM 1471 O O . ASP A 1 184 ? -8.887 -22.228 8.947 1.00 56.81 184 ASP A O 1
ATOM 1475 N N . SER A 1 185 ? -8.280 -20.229 8.156 1.00 56.47 185 SER A N 1
ATOM 1476 C CA . SER A 1 185 ? -9.525 -19.990 7.401 1.00 56.47 185 SER A CA 1
ATOM 1477 C C . SER A 1 185 ? -9.647 -20.824 6.113 1.00 56.47 185 SER A C 1
ATOM 1479 O O . SER A 1 185 ? -10.706 -20.831 5.497 1.00 56.47 185 SER A O 1
ATOM 1481 N N . HIS A 1 186 ? -8.575 -21.504 5.686 1.00 51.94 186 HIS A N 1
ATOM 1482 C CA . HIS A 1 186 ? -8.538 -22.351 4.483 1.00 51.94 186 HIS A CA 1
ATOM 1483 C C . HIS A 1 186 ? -8.539 -23.862 4.800 1.00 51.94 186 HIS A C 1
ATOM 1485 O O . HIS A 1 186 ? -8.269 -24.681 3.920 1.00 51.94 186 HIS A O 1
ATOM 1491 N N . HIS A 1 187 ? -8.822 -24.240 6.050 1.00 46.69 187 HIS A N 1
ATOM 1492 C CA . HIS A 1 187 ? -8.977 -25.636 6.488 1.00 46.69 187 HIS A CA 1
ATOM 1493 C C . HIS A 1 187 ? -10.368 -25.953 7.070 1.00 46.69 187 HIS A C 1
ATOM 1495 O O . HIS A 1 187 ? -10.544 -26.998 7.694 1.00 46.69 187 HIS A O 1
ATOM 1501 N N . LEU A 1 188 ? -11.350 -25.076 6.838 1.00 38.69 188 LEU A N 1
ATOM 1502 C CA . LEU A 1 188 ? -12.768 -25.281 7.147 1.00 38.69 188 LEU A CA 1
ATOM 1503 C C . LEU A 1 188 ? -13.608 -25.237 5.871 1.00 38.69 188 LEU A C 1
ATOM 1505 O O . LEU A 1 188 ? -13.365 -24.324 5.049 1.00 38.69 188 LEU A O 1
#

InterPro domains:
  IPR000742 EGF-like domain [PS00022] (164-175)
  IPR000742 EGF-like domain [PS01186] (164-175)
  IPR000742 EGF-like domain [PS50026] (144-176)
  IPR003306 WIF domain [PF02019] (63-139)
  IPR003306 WIF domain [PS50814] (1-139)
  IPR038677 WIF domain superfamily [G3DSA:2.60.40.2170] (56-138)

Foldseek 3Di:
DDDPAQEFEQDDDPPDARDGDRPDDDQPDDAAAFWHKYKFADDDDDDPDDPVDPPDPPPWKKKKAKDFQDWPCVVWWDGKDWLDPRMDIRDHDIWMTIIHIFTPQDFDKTKGKMFMWMATPVRDTGPPGRPIHIHIYGDHNDQLLVLCVVPAPDPWDQDPSNFTRAHIQFDDRRSPRGDPVSVVVVVD

Radius of gyration: 18.31 Å; Cα contacts (8 Å, |Δi|>4): 407; chains: 1; bounding box: 39×40×56 Å

Mean predicted aligned error: 11.16 Å